Protein 1ZS9 (pdb70)

Solvent-accessible surface area: 12532 Å² total

B-factor: mean 21.45, std 8.48, range [8.78, 55.35]

GO terms:
  GO:0005829 cytosol (C, TAS)
  GO:0005515 protein binding (F, IPI)
  GO:0043874 acireductone synthase activity (F, IDA)
  GO:0033353 L-methionine cycle (P, IDA)

CATH classification: 3.40.50.1000 (+1 more: 1.10.720.60)

Structure (mmCIF, N/CA/C/O backbone):
data_1ZS9
#
_entry.id   1ZS9
#
_cell.length_a   54.017
_cell.length_b   57.546
_cell.length_c   87.318
_cell.angle_alpha   90.00
_cell.angle_beta   90.00
_cell.angle_gamma   90.00
#
_symmetry.space_group_name_H-M   'P 21 21 21'
#
loop_
_entity.id
_entity.type
_entity.pdbx_description
1 polymer 'E-1 ENZYME'
2 non-polymer 'MAGNESIUM ION'
3 water water
#
loop_
_atom_site.group_PDB
_atom_site.id
_atom_site.type_symbol
_atom_site.label_atom_i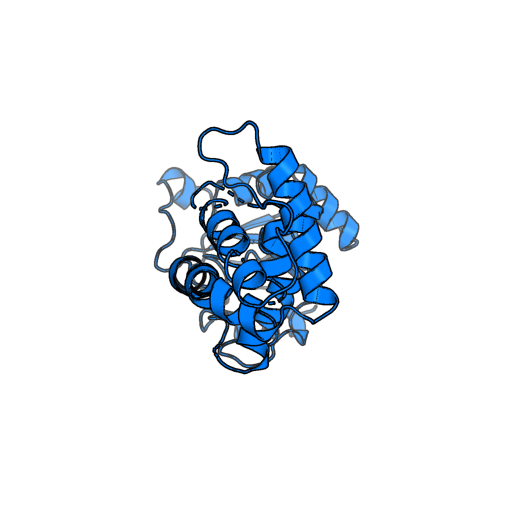d
_atom_site.label_alt_id
_atom_site.label_comp_id
_atom_site.label_asym_id
_atom_site.label_entity_id
_atom_site.label_seq_id
_atom_site.pdbx_PDB_ins_code
_atom_site.Cartn_x
_atom_site.Cartn_y
_atom_site.Car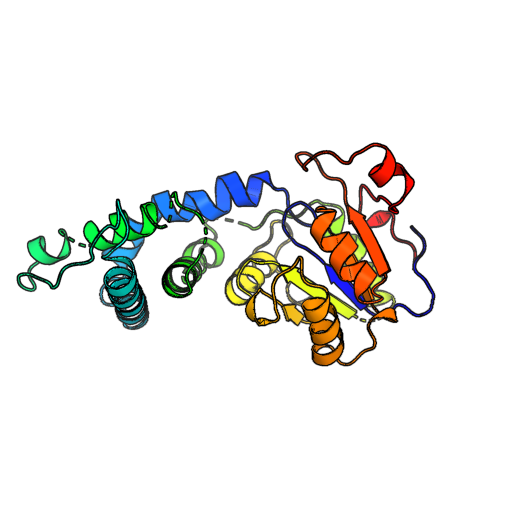tn_z
_atom_site.occupancy
_atom_site.B_iso_or_equiv
_atom_site.auth_seq_id
_atom_site.auth_comp_id
_atom_site.auth_asym_id
_atom_site.auth_atom_id
_atom_site.pdbx_PDB_model_num
ATOM 1 N N . LEU A 1 4 ? 41.315 -13.838 -5.414 1.00 42.02 4 LEU A N 1
ATOM 2 C CA . LEU A 1 4 ? 40.187 -14.776 -5.128 1.00 41.98 4 LEU A CA 1
ATOM 3 C C . LEU A 1 4 ? 40.013 -14.895 -3.597 1.00 41.14 4 LEU A C 1
ATOM 4 O O . LEU A 1 4 ? 39.085 -14.319 -3.047 1.00 41.62 4 LEU A O 1
ATOM 9 N N . SER A 1 5 ? 40.893 -15.609 -2.895 1.00 41.79 5 SER A N 1
ATOM 10 C CA . SER A 1 5 ? 40.760 -15.696 -1.431 1.00 41.03 5 SER A CA 1
ATOM 11 C C . SER A 1 5 ? 41.674 -14.682 -0.725 1.00 41.44 5 SER A C 1
ATOM 12 O O . SER A 1 5 ? 42.892 -14.667 -0.926 1.00 39.85 5 SER A O 1
ATOM 15 N N . VAL A 1 6 ? 41.087 -13.838 0.117 1.00 39.97 6 VAL A N 1
ATOM 16 C CA . VAL A 1 6 ? 41.867 -12.816 0.814 1.00 38.64 6 VAL A CA 1
ATOM 17 C C . VAL A 1 6 ? 42.628 -13.307 2.033 1.00 36.65 6 VAL A C 1
ATOM 18 O O . VAL A 1 6 ? 42.089 -14.036 2.859 1.00 34.66 6 VAL A O 1
ATOM 22 N N . PRO A 1 7 ? 43.901 -12.899 2.166 1.00 34.95 7 PRO A N 1
ATOM 23 C CA . PRO A 1 7 ? 44.659 -13.342 3.339 1.00 32.08 7 PRO A CA 1
ATOM 24 C C . PRO A 1 7 ? 43.945 -12.910 4.622 1.00 30.26 7 PRO A C 1
ATOM 25 O O . PRO A 1 7 ? 43.224 -11.907 4.646 1.00 28.09 7 PRO A O 1
ATOM 29 N N . ALA A 1 8 ? 44.139 -13.679 5.683 1.00 25.95 8 ALA A N 1
ATOM 30 C CA . ALA A 1 8 ? 43.517 -13.396 6.958 1.00 24.70 8 ALA A CA 1
ATOM 31 C C . ALA A 1 8 ? 43.872 -12.017 7.517 1.00 24.16 8 ALA A C 1
ATOM 32 O O . ALA A 1 8 ? 43.066 -11.380 8.219 1.00 22.79 8 ALA A O 1
ATOM 34 N N . GLU A 1 9 ? 45.083 -11.562 7.212 1.00 22.57 9 GLU A N 1
ATOM 35 C CA . GLU A 1 9 ? 45.546 -10.281 7.722 1.00 21.37 9 GLU A CA 1
ATOM 36 C C . GLU A 1 9 ? 44.906 -9.055 7.061 1.00 20.30 9 GLU A C 1
ATOM 37 O O . GLU A 1 9 ? 45.087 -7.935 7.528 1.00 20.17 9 GLU A O 1
ATOM 43 N N . VAL A 1 10 ? 44.142 -9.242 5.993 1.00 21.59 10 VAL A N 1
ATOM 44 C CA . VAL A 1 10 ? 43.539 -8.066 5.357 1.00 21.20 10 VAL A CA 1
ATOM 45 C C . VAL A 1 10 ? 42.301 -7.600 6.110 1.00 21.32 10 VAL A C 1
ATOM 46 O O . VAL A 1 10 ? 41.395 -8.391 6.420 1.00 21.28 10 VAL A O 1
ATOM 50 N N . THR A 1 11 ? 42.264 -6.306 6.406 1.00 18.27 11 THR A N 1
ATOM 51 C CA . THR A 1 11 ? 41.165 -5.710 7.131 1.00 18.17 11 THR A CA 1
ATOM 52 C C . THR A 1 11 ? 40.618 -4.549 6.317 1.00 16.70 11 THR A C 1
ATOM 53 O O . THR A 1 11 ? 39.589 -3.971 6.676 1.00 18.25 11 THR A O 1
ATOM 57 N N . VAL A 1 12 ? 41.301 -4.233 5.213 1.00 15.59 12 VAL A N 1
ATOM 58 C CA . VAL A 1 12 ? 40.917 -3.091 4.380 1.00 15.82 12 VAL A CA 1
ATOM 59 C C . VAL A 1 12 ? 40.973 -3.408 2.904 1.00 14.70 12 VAL A C 1
ATOM 60 O O . VAL A 1 12 ? 41.937 -4.009 2.432 1.00 16.36 12 VAL A O 1
ATOM 64 N N . ILE A 1 13 ? 39.952 -2.979 2.171 1.00 13.86 13 ILE A N 1
ATOM 65 C CA . ILE A 1 13 ? 39.947 -3.143 0.726 1.00 14.56 13 ILE A CA 1
ATOM 66 C C . ILE A 1 13 ? 40.045 -1.720 0.182 1.00 13.13 13 ILE A C 1
ATOM 67 O O . ILE A 1 13 ? 39.226 -0.860 0.526 1.00 16.01 13 ILE A O 1
ATOM 72 N N . LEU A 1 14 ? 41.035 -1.487 -0.662 1.00 12.62 14 LEU A N 1
ATOM 73 C CA . LEU A 1 14 ? 41.272 -0.181 -1.271 1.00 13.39 14 LEU A CA 1
ATOM 74 C C . LEU A 1 14 ? 40.863 -0.344 -2.726 1.00 12.78 14 LEU A C 1
ATOM 75 O O . LEU A 1 14 ? 41.373 -1.239 -3.412 1.00 14.82 14 LEU A O 1
ATOM 80 N N . LEU A 1 15 ? 39.972 0.536 -3.184 1.00 12.50 15 LEU A N 1
ATOM 81 C CA . LEU A 1 15 ? 39.434 0.452 -4.538 1.00 12.40 15 LEU A CA 1
ATOM 82 C C . LEU A 1 15 ? 39.779 1.572 -5.476 1.00 11.91 15 LEU A C 1
ATOM 83 O O . LEU A 1 15 ? 39.597 2.746 -5.121 1.00 13.42 15 LEU A O 1
ATOM 88 N N . ASP A 1 16 ? 40.263 1.207 -6.672 1.00 12.16 16 ASP A N 1
ATOM 89 C CA . ASP A 1 16 ? 40.491 2.164 -7.744 1.00 13.18 16 ASP A CA 1
ATOM 90 C C . ASP A 1 16 ? 39.060 2.360 -8.282 1.00 12.82 16 ASP A C 1
ATOM 91 O O . ASP A 1 16 ? 38.180 1.551 -7.966 1.00 14.43 16 ASP A O 1
ATOM 96 N N . ILE A 1 17 ? 38.826 3.404 -9.077 1.00 11.92 17 ILE A N 1
ATOM 97 C CA . ILE A 1 17 ? 37.501 3.701 -9.641 1.00 11.61 17 ILE A CA 1
ATOM 98 C C . ILE A 1 17 ? 37.452 3.344 -11.137 1.00 13.24 17 ILE A C 1
ATOM 99 O O . ILE A 1 17 ? 36.896 2.308 -11.497 1.00 13.20 17 ILE A O 1
ATOM 104 N N . GLU A 1 18 ? 38.089 4.152 -11.991 1.00 12.51 18 GLU A N 1
ATOM 105 C CA . GLU A 1 18 ? 38.062 3.911 -13.433 1.00 12.89 18 GLU A CA 1
ATOM 106 C C . GLU A 1 18 ? 38.661 2.551 -13.847 1.00 13.52 18 GLU A C 1
ATOM 107 O O . GLU A 1 18 ? 39.799 2.195 -13.477 1.00 12.49 18 GLU A O 1
ATOM 113 N N . GLY A 1 19 ? 37.866 1.796 -14.605 1.00 12.66 19 GLY A N 1
ATOM 114 C CA . GLY A 1 19 ? 38.293 0.481 -15.058 1.00 13.29 19 GLY A CA 1
ATOM 115 C C . GLY A 1 19 ? 38.191 -0.555 -13.962 1.00 14.02 19 GLY A C 1
ATOM 116 O O . GLY A 1 19 ? 38.465 -1.733 -14.194 1.00 14.77 19 GLY A O 1
ATOM 117 N N . THR A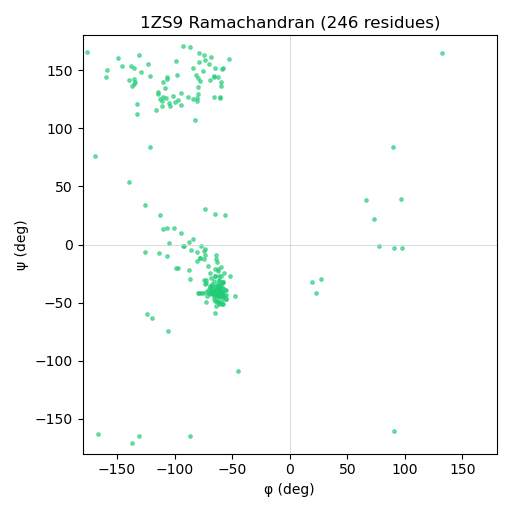 1 20 ? 37.767 -0.147 -12.771 1.00 13.35 20 THR A N 1
ATOM 118 C CA . THR A 1 20 ? 37.674 -1.077 -11.650 1.00 13.91 20 THR A CA 1
ATOM 119 C C . THR A 1 20 ? 36.247 -1.186 -11.127 1.00 14.85 20 THR A C 1
ATOM 120 O O . THR A 1 20 ? 35.648 -2.273 -11.200 1.00 17.14 20 THR A O 1
ATOM 124 N N . THR A 1 21 ? 35.688 -0.093 -10.610 1.00 14.64 21 THR A N 1
ATOM 125 C CA . THR A 1 21 ? 34.294 -0.094 -10.143 1.00 13.44 21 THR A CA 1
ATOM 126 C C . THR A 1 21 ? 33.404 0.505 -11.204 1.00 14.73 21 THR A C 1
ATOM 127 O O . THR A 1 21 ? 32.200 0.273 -11.222 1.00 13.64 21 THR A O 1
ATOM 131 N N . THR A 1 22 ? 34.031 1.266 -12.101 1.00 14.96 22 THR A N 1
ATOM 132 C CA . THR A 1 22 ? 33.314 2.062 -13.073 1.00 13.53 22 THR A CA 1
ATOM 133 C C . THR A 1 22 ? 33.946 1.909 -14.449 1.00 16.38 22 THR A C 1
ATOM 134 O O . THR A 1 22 ? 35.170 1.898 -14.584 1.00 16.68 22 THR A O 1
ATOM 138 N N . PRO A 1 23 ? 33.121 1.790 -15.502 1.00 14.75 23 PRO A N 1
ATOM 139 C CA . PRO A 1 23 ? 33.736 1.637 -16.821 1.00 16.39 23 PRO A CA 1
ATOM 140 C C . PRO A 1 23 ? 34.525 2.846 -17.318 1.00 16.16 23 PRO A C 1
ATOM 141 O O . PRO A 1 23 ? 34.178 4.011 -17.054 1.00 15.86 23 PRO A O 1
ATOM 145 N N . ILE A 1 24 ? 35.603 2.554 -18.028 1.00 16.41 24 ILE A N 1
ATOM 146 C CA . ILE A 1 24 ? 36.425 3.598 -18.604 1.00 18.94 24 ILE A CA 1
ATOM 147 C C . ILE A 1 24 ? 35.557 4.497 -19.467 1.00 19.39 24 ILE A C 1
ATOM 148 O O . ILE A 1 24 ? 35.709 5.731 -19.453 1.00 19.18 24 ILE A O 1
ATOM 153 N N . ALA A 1 25 ? 34.615 3.889 -20.188 1.00 17.50 25 ALA A N 1
ATOM 154 C CA . ALA A 1 25 ? 33.738 4.642 -21.082 1.00 20.04 25 ALA A CA 1
ATOM 155 C C . ALA A 1 25 ? 32.949 5.723 -20.357 1.00 19.70 25 ALA A C 1
ATOM 156 O O . ALA A 1 25 ? 32.751 6.799 -20.913 1.00 20.93 25 ALA A O 1
ATOM 158 N N . PHE A 1 26 ? 32.503 5.459 -19.124 1.00 16.68 26 PHE A N 1
ATOM 159 C CA . PHE A 1 26 ? 31.764 6.488 -18.394 1.00 15.03 26 PHE A CA 1
ATOM 160 C C . PHE A 1 26 ? 32.671 7.704 -18.102 1.00 15.30 26 PHE A C 1
ATOM 161 O O . PHE A 1 26 ? 32.287 8.860 -18.336 1.00 12.24 26 PHE A O 1
ATOM 169 N N . VAL A 1 27 ? 33.867 7.444 -17.585 1.00 14.23 27 VAL A N 1
ATOM 170 C CA . VAL A 1 27 ? 34.811 8.517 -17.264 1.00 15.08 27 VAL A CA 1
ATOM 171 C C . VAL A 1 27 ? 35.273 9.299 -18.495 1.00 16.49 27 VAL A C 1
ATOM 172 O O . VAL A 1 27 ? 35.174 10.530 -18.553 1.00 15.84 27 VAL A O 1
ATOM 176 N N . LYS A 1 28 ? 35.764 8.582 -19.499 1.00 15.36 28 LYS A N 1
ATOM 177 C CA . LYS A 1 28 ? 36.287 9.216 -20.688 1.00 16.67 28 LYS A CA 1
ATOM 178 C C . LYS A 1 28 ? 35.279 9.824 -21.651 1.00 15.65 28 LYS A C 1
ATOM 179 O O . LYS A 1 28 ? 35.550 10.844 -22.266 1.00 16.77 28 LYS A O 1
ATOM 185 N N . ASP A 1 29 ? 34.116 9.198 -21.760 1.00 17.04 29 ASP A N 1
ATOM 186 C CA . ASP A 1 29 ? 33.128 9.643 -22.736 1.00 15.84 29 ASP A CA 1
ATOM 187 C C . ASP A 1 29 ? 31.920 10.374 -22.202 1.00 15.26 29 ASP A C 1
ATOM 188 O O . ASP A 1 29 ? 31.124 10.922 -22.992 1.00 16.52 29 ASP A O 1
ATOM 193 N N . ILE A 1 30 ? 31.759 10.368 -20.885 1.00 15.11 30 ILE A N 1
ATOM 194 C CA . ILE A 1 30 ? 30.642 11.055 -20.285 1.00 13.09 30 ILE A CA 1
ATOM 195 C C . ILE A 1 30 ? 31.053 12.088 -19.243 1.00 12.91 30 ILE A C 1
ATOM 196 O O . ILE A 1 30 ? 30.788 13.271 -19.413 1.00 11.76 30 ILE A O 1
ATOM 201 N N . LEU A 1 31 ? 31.742 11.655 -18.187 1.00 13.37 31 LEU A N 1
ATOM 202 C CA . LEU A 1 31 ? 32.136 12.547 -17.108 1.00 13.19 31 LEU A CA 1
ATOM 203 C C . LEU A 1 31 ? 32.992 13.726 -17.535 1.00 14.18 31 LEU A C 1
ATOM 204 O O . LEU A 1 31 ? 32.665 14.861 -17.198 1.00 13.16 31 LEU A O 1
ATOM 209 N N . PHE A 1 32 ? 34.064 13.474 -18.277 1.00 14.47 32 PHE A N 1
ATOM 210 C CA . PHE A 1 32 ? 34.877 14.589 -18.715 1.00 16.18 32 PHE A CA 1
ATOM 211 C C . PHE A 1 32 ? 34.314 15.398 -19.870 1.00 14.53 32 PHE A C 1
ATOM 212 O O . PHE A 1 32 ? 34.356 16.631 -19.801 1.00 15.48 32 PHE A O 1
ATOM 220 N N . PRO A 1 33 ? 33.726 14.745 -20.911 1.00 14.51 33 PRO A N 1
ATOM 221 C CA . PRO A 1 33 ? 33.173 15.543 -22.014 1.00 14.66 33 PRO A CA 1
ATOM 222 C C . PRO A 1 33 ? 32.079 16.490 -21.518 1.00 14.20 33 PRO A C 1
ATOM 223 O O . PRO A 1 33 ? 31.828 17.539 -22.108 1.00 14.97 33 PRO A O 1
ATOM 227 N N . TYR A 1 34 ? 31.417 16.115 -20.429 1.00 14.73 34 TYR A N 1
ATOM 228 C CA . TYR A 1 34 ? 30.369 16.961 -19.871 1.00 13.26 34 TYR A CA 1
ATOM 229 C C . TYR A 1 34 ? 30.905 18.360 -19.561 1.00 13.78 34 TYR A C 1
ATOM 230 O O . TYR A 1 34 ? 30.222 19.384 -19.756 1.00 12.45 34 TYR A O 1
ATOM 239 N N . ILE A 1 35 ? 32.130 18.408 -19.066 1.00 13.09 35 ILE A N 1
ATOM 240 C CA . ILE A 1 35 ? 32.706 19.704 -18.724 1.00 13.42 35 ILE A CA 1
ATOM 241 C C . ILE A 1 35 ? 32.842 20.589 -19.965 1.00 14.18 35 ILE A C 1
ATOM 242 O O . ILE A 1 35 ? 32.451 21.767 -19.940 1.00 13.21 35 ILE A O 1
ATOM 247 N N . GLU A 1 36 ? 33.401 20.051 -21.041 1.00 15.94 36 GLU A N 1
ATOM 248 C CA . GLU A 1 36 ? 33.555 20.863 -22.237 1.00 19.58 36 GLU A CA 1
ATOM 249 C C . GLU A 1 36 ? 32.205 21.350 -22.774 1.00 17.49 36 GLU A C 1
ATOM 250 O O . GLU A 1 36 ? 32.071 22.503 -23.205 1.00 17.83 36 GLU A O 1
ATOM 256 N N . GLU A 1 37 ? 31.182 20.494 -22.725 1.00 16.00 37 GLU A N 1
ATOM 257 C CA . GLU A 1 37 ? 29.862 20.862 -23.230 1.00 15.56 37 GLU A CA 1
ATOM 258 C C . GLU A 1 37 ? 29.153 21.898 -22.400 1.00 15.11 37 GLU A C 1
ATOM 259 O O . GLU A 1 37 ? 28.297 22.654 -22.900 1.00 15.02 37 GLU A O 1
ATOM 265 N N . ASN A 1 38 ? 29.518 21.964 -21.135 1.00 14.89 38 ASN A N 1
ATOM 266 C CA . ASN A 1 38 ? 28.818 22.847 -20.207 1.00 14.42 38 ASN A CA 1
ATOM 267 C C . ASN A 1 38 ? 29.512 24.023 -19.593 1.00 14.77 38 ASN A C 1
ATOM 268 O O . ASN A 1 38 ? 28.855 24.837 -18.931 1.00 14.85 38 ASN A O 1
ATOM 273 N N . VAL A 1 39 ? 30.815 24.150 -19.807 1.00 12.65 39 VAL A N 1
ATOM 274 C CA . VAL A 1 39 ? 31.495 25.229 -19.142 1.00 12.59 39 VAL A CA 1
ATOM 275 C C . VAL A 1 39 ? 30.989 26.622 -19.516 1.00 13.06 39 VAL A C 1
ATOM 276 O O . VAL A 1 39 ? 30.852 27.475 -18.643 1.00 11.94 39 VAL A O 1
ATOM 280 N N . LYS A 1 40 ? 30.679 26.873 -20.784 1.00 11.48 40 LYS A N 1
ATOM 281 C CA . LYS A 1 40 ? 30.214 28.209 -21.126 1.00 12.79 40 LYS A CA 1
ATOM 282 C C . LYS A 1 40 ? 28.875 28.545 -20.437 1.00 13.18 40 LYS A C 1
ATOM 283 O O . LYS A 1 40 ? 28.757 29.597 -19.810 1.00 14.68 40 LYS A O 1
ATOM 289 N N . GLU A 1 41 ? 27.895 27.649 -20.519 1.00 14.30 41 GLU A N 1
ATOM 290 C CA . GLU A 1 41 ? 26.575 27.874 -19.912 1.00 15.27 41 GLU A CA 1
ATOM 291 C C . GLU A 1 41 ? 26.732 28.046 -18.394 1.00 14.43 41 GLU A C 1
ATOM 292 O O . GLU A 1 41 ? 26.148 28.950 -17.807 1.00 13.28 41 GLU A O 1
ATOM 298 N N . TYR A 1 42 ? 27.557 27.198 -17.785 1.00 14.27 42 TYR A N 1
ATOM 299 C CA . TYR A 1 42 ? 27.788 27.231 -16.356 1.00 13.05 42 TYR A CA 1
ATOM 300 C C . TYR A 1 42 ? 28.340 28.596 -15.949 1.00 14.43 42 TYR A C 1
ATOM 301 O O . TYR A 1 42 ? 27.846 29.218 -15.022 1.00 14.05 42 TYR A O 1
ATOM 310 N N . LEU A 1 43 ? 29.385 29.049 -16.632 1.00 13.54 43 LEU A N 1
ATOM 311 C CA . LEU A 1 43 ? 29.966 30.344 -16.300 1.00 13.34 43 LEU A CA 1
ATOM 312 C C . LEU A 1 43 ? 28.984 31.487 -16.550 1.00 14.28 43 LEU A C 1
ATOM 313 O O . LEU A 1 43 ? 28.923 32.435 -15.763 1.00 14.89 43 LEU A O 1
ATOM 318 N N . GLN A 1 44 ? 28.213 31.401 -17.635 1.00 13.40 44 GLN A N 1
ATOM 319 C CA . GLN A 1 44 ? 27.247 32.480 -17.919 1.00 16.30 44 GLN A CA 1
ATOM 320 C C . GLN A 1 44 ? 26.184 32.534 -16.820 1.00 15.87 44 GLN A C 1
ATOM 321 O O . GLN A 1 44 ? 25.790 33.604 -16.383 1.00 18.07 44 GLN A O 1
ATOM 327 N N . THR A 1 45 ? 25.738 31.365 -16.378 1.00 17.20 45 THR A N 1
ATOM 328 C CA . THR A 1 45 ? 24.679 31.268 -15.362 1.00 17.05 45 THR A CA 1
ATOM 329 C C . THR A 1 45 ? 25.108 31.648 -13.949 1.00 17.03 45 THR A C 1
ATOM 330 O O . THR A 1 45 ? 24.401 32.378 -13.240 1.00 18.03 45 THR A O 1
ATOM 334 N N . HIS A 1 46 ? 26.308 31.227 -13.575 1.00 15.73 46 HIS A N 1
ATOM 335 C CA . HIS A 1 46 ? 26.812 31.429 -12.220 1.00 16.79 46 HIS A CA 1
ATOM 336 C C . HIS A 1 46 ? 27.934 32.398 -11.980 1.00 17.31 46 HIS A C 1
ATOM 337 O O . HIS A 1 46 ? 28.515 32.405 -10.889 1.00 16.44 46 HIS A O 1
ATOM 344 N N . TRP A 1 47 ? 28.230 33.218 -12.978 1.00 16.87 47 TRP A N 1
ATOM 345 C CA . TRP A 1 47 ? 29.311 34.187 -12.886 1.00 15.96 47 TRP A CA 1
ATOM 346 C C . TRP A 1 47 ? 29.342 35.013 -11.610 1.00 17.68 47 TRP A C 1
ATOM 347 O O . TRP A 1 47 ? 30.418 35.221 -11.034 1.00 16.82 47 TRP A O 1
ATOM 358 N N . GLU A 1 48 ? 28.174 35.507 -11.186 1.00 17.69 48 GLU A N 1
ATOM 359 C CA . GLU A 1 48 ? 28.059 36.329 -9.978 1.00 19.85 48 GLU A CA 1
ATOM 360 C C . GLU A 1 48 ? 28.250 35.569 -8.654 1.00 18.38 48 GLU A C 1
ATOM 361 O O . GLU A 1 48 ? 28.484 36.199 -7.636 1.00 19.13 48 GLU A O 1
ATOM 367 N N . GLU A 1 49 ? 28.133 34.238 -8.655 1.00 15.99 49 GLU A N 1
ATOM 368 C CA . GLU A 1 49 ? 28.352 33.477 -7.423 1.00 13.68 49 GLU A CA 1
ATOM 369 C C . GLU A 1 49 ? 29.772 33.688 -6.882 1.00 15.62 49 GLU A C 1
ATOM 370 O O . GLU A 1 49 ? 30.758 33.691 -7.648 1.00 16.20 49 GLU A O 1
ATOM 376 N N . GLU A 1 50 ? 29.900 33.889 -5.571 1.00 15.79 50 GLU A N 1
ATOM 377 C CA . GLU A 1 50 ? 31.216 34.058 -4.982 1.00 16.99 50 GLU A CA 1
ATOM 378 C C . GLU A 1 50 ? 32.140 32.882 -5.313 1.00 17.22 50 GLU A C 1
ATOM 379 O O . GLU A 1 50 ? 33.315 33.077 -5.633 1.00 15.31 50 GLU A O 1
ATOM 385 N N . GLU A 1 51 ? 31.611 31.665 -5.224 1.00 15.34 51 GLU A N 1
ATOM 386 C CA . GLU A 1 51 ? 32.429 30.491 -5.511 1.00 13.95 51 GLU A CA 1
ATOM 387 C C . GLU A 1 51 ? 32.937 30.524 -6.959 1.00 12.68 51 GLU A C 1
ATOM 388 O O . GLU A 1 51 ? 34.095 30.148 -7.231 1.00 13.50 51 GLU A O 1
ATOM 394 N N . CYS A 1 52 ? 32.083 30.951 -7.892 1.00 12.91 52 CYS A N 1
ATOM 395 C CA . CYS A 1 52 ? 32.497 31.008 -9.297 1.00 14.00 52 CYS A CA 1
ATOM 396 C C . CYS A 1 52 ? 33.595 32.064 -9.490 1.00 14.21 52 CYS A C 1
ATOM 397 O O . CYS A 1 52 ? 34.579 31.796 -10.183 1.00 13.72 52 CYS A O 1
ATOM 400 N N . GLN A 1 53 ? 33.432 33.237 -8.853 1.00 15.15 53 GLN A N 1
ATOM 401 C CA . GLN A 1 53 ? 34.434 34.311 -8.944 1.00 17.22 53 GLN A CA 1
ATOM 402 C C . GLN A 1 53 ? 35.760 33.751 -8.407 1.00 16.73 53 GLN A C 1
ATOM 403 O O . GLN A 1 53 ? 36.809 33.980 -8.999 1.00 14.80 53 GLN A O 1
ATOM 409 N N . GLN A 1 54 ? 35.714 32.989 -7.305 1.00 16.21 54 GLN A N 1
ATOM 410 C CA . GLN A 1 54 ? 36.948 32.391 -6.753 1.00 15.80 54 GLN A CA 1
ATOM 411 C C . GLN A 1 54 ? 37.569 31.374 -7.718 1.00 15.80 54 GLN A C 1
ATOM 412 O O . GLN A 1 54 ? 38.792 31.355 -7.912 1.00 16.28 54 GLN A O 1
ATOM 418 N N . ASP A 1 55 ? 36.740 30.526 -8.320 1.00 14.15 55 ASP A N 1
ATOM 419 C CA . ASP A 1 55 ? 37.229 29.537 -9.285 1.00 14.98 55 ASP A CA 1
ATOM 420 C C . ASP A 1 55 ? 37.918 30.243 -10.473 1.00 16.12 55 ASP A C 1
ATOM 421 O O . ASP A 1 55 ? 38.982 29.819 -10.936 1.00 14.75 55 ASP A O 1
ATOM 426 N N . VAL A 1 56 ? 37.287 31.303 -10.979 1.00 15.37 56 VAL A N 1
ATOM 427 C CA . VAL A 1 56 ? 37.815 32.040 -12.125 1.00 15.99 56 VAL A CA 1
ATOM 428 C C . VAL A 1 56 ? 39.149 32.727 -11.758 1.00 17.24 56 VAL A C 1
ATOM 429 O O . VAL A 1 56 ? 40.078 32.788 -12.568 1.00 17.63 56 VAL A O 1
ATOM 433 N N . SER A 1 57 ? 39.222 33.261 -10.547 1.00 15.21 57 SER A N 1
ATOM 434 C CA . SER A 1 57 ? 40.452 33.892 -10.076 1.00 17.51 57 SER A CA 1
ATOM 435 C C . SER A 1 57 ? 41.557 32.844 -10.061 1.00 17.18 57 SER A C 1
ATOM 436 O O . SER A 1 57 ? 42.696 33.123 -10.445 1.00 20.54 57 SER A O 1
ATOM 439 N N . LEU A 1 58 ? 41.236 31.625 -9.641 1.00 16.62 58 LEU A N 1
ATOM 440 C CA . LEU A 1 58 ? 42.267 30.590 -9.623 1.00 16.99 58 LEU A CA 1
ATOM 441 C C . LEU A 1 58 ? 42.741 30.252 -11.039 1.00 14.83 58 LEU A C 1
ATOM 442 O O . LEU A 1 58 ? 43.929 30.086 -11.272 1.00 15.86 58 LEU A O 1
ATOM 447 N N . LEU A 1 59 ? 41.804 30.166 -11.977 1.00 15.31 59 LEU A N 1
ATOM 448 C CA . LEU A 1 59 ? 42.142 29.879 -13.361 1.00 14.92 59 LEU A CA 1
ATOM 449 C C . LEU A 1 59 ? 42.910 31.070 -13.947 1.00 17.45 59 LEU A C 1
ATOM 450 O O . LEU A 1 59 ? 43.804 30.882 -14.775 1.00 15.56 59 LEU A O 1
ATOM 455 N N . ARG A 1 60 ? 42.557 32.292 -13.550 1.00 16.83 60 ARG A N 1
ATOM 456 C CA . ARG A 1 60 ? 43.290 33.458 -14.059 1.00 20.30 60 ARG A CA 1
ATOM 457 C C . ARG A 1 60 ? 44.748 33.402 -13.610 1.00 21.17 60 ARG A C 1
ATOM 458 O O . ARG A 1 60 ? 45.662 33.684 -14.401 1.00 21.43 60 ARG A O 1
ATOM 466 N N . LYS A 1 61 ? 44.970 33.051 -12.346 1.00 21.98 61 LYS A N 1
ATOM 467 C CA . LYS A 1 61 ? 46.333 32.938 -11.810 1.00 23.95 61 LYS A CA 1
ATOM 468 C C . LYS A 1 61 ? 47.092 31.838 -12.538 1.00 23.38 61 LYS A C 1
ATOM 469 O O . LYS A 1 61 ? 48.264 32.015 -12.888 1.00 20.78 61 LYS A O 1
ATOM 475 N N . GLN A 1 62 ? 46.426 30.707 -12.768 1.00 21.59 62 GLN A N 1
ATOM 476 C CA . GLN A 1 62 ? 47.041 29.591 -13.468 1.00 20.67 62 GLN A CA 1
ATOM 477 C C . GLN A 1 62 ? 47.386 29.996 -14.902 1.00 19.91 62 GLN A C 1
ATOM 478 O O . GLN A 1 62 ? 48.470 29.636 -15.413 1.00 19.01 62 GLN A O 1
ATOM 484 N N . ALA A 1 63 ? 46.492 30.746 -15.551 1.00 17.59 63 ALA A N 1
ATOM 485 C CA . ALA A 1 63 ? 46.721 31.208 -16.928 1.00 18.54 63 ALA A CA 1
ATOM 486 C C . ALA A 1 63 ? 47.963 32.110 -16.988 1.00 20.64 63 ALA A C 1
ATOM 487 O O . ALA A 1 63 ? 48.693 32.083 -17.978 1.00 18.08 63 ALA A O 1
ATOM 489 N N . GLU A 1 64 ? 48.209 32.893 -15.939 1.00 20.95 64 GLU A N 1
ATOM 490 C CA . GLU A 1 64 ? 49.402 33.752 -15.924 1.00 25.65 64 GLU A CA 1
ATOM 491 C C . GLU A 1 64 ? 50.662 32.912 -15.797 1.00 24.51 64 GLU A C 1
ATOM 492 O O . GLU A 1 64 ? 51.679 33.191 -16.430 1.00 25.27 64 GLU A O 1
ATOM 498 N N . GLU A 1 65 ? 50.593 31.870 -14.988 1.00 24.84 65 GLU A N 1
ATOM 499 C CA . GLU A 1 65 ? 51.730 30.980 -14.804 1.00 25.87 65 GLU A CA 1
ATOM 500 C C . GLU A 1 65 ? 52.054 30.169 -16.057 1.00 24.70 65 GLU A C 1
ATOM 501 O O . GLU A 1 65 ? 53.210 29.807 -16.285 1.00 24.73 65 GLU A O 1
ATOM 507 N N . ASP A 1 66 ? 51.033 29.900 -16.867 1.00 20.80 66 ASP A N 1
ATOM 508 C CA . ASP A 1 66 ? 51.178 29.120 -18.099 1.00 20.98 66 ASP A CA 1
ATOM 509 C C . ASP A 1 66 ? 51.429 29.997 -19.328 1.00 20.41 66 ASP A C 1
ATOM 510 O O . ASP A 1 66 ? 51.564 29.479 -20.429 1.00 21.50 66 ASP A O 1
ATOM 515 N N . ALA A 1 67 ? 51.462 31.311 -19.155 1.00 20.79 67 ALA A N 1
ATOM 516 C CA . ALA A 1 67 ? 51.630 32.209 -20.297 1.00 21.69 67 ALA A CA 1
ATOM 517 C C . ALA A 1 67 ? 52.801 31.930 -21.231 1.00 22.42 67 ALA A C 1
ATOM 518 O O . ALA A 1 67 ? 52.737 32.286 -22.400 1.00 23.04 67 ALA A O 1
ATOM 520 N N . HIS A 1 68 ? 53.856 31.319 -20.717 1.00 22.25 68 HIS A N 1
ATOM 521 C CA . HIS A 1 68 ? 55.047 31.014 -21.520 1.00 24.00 68 HIS A CA 1
ATOM 522 C C . HIS A 1 68 ? 54.907 29.802 -22.419 1.00 23.84 68 HIS A C 1
ATOM 523 O O . HIS A 1 68 ? 55.765 29.552 -23.279 1.00 26.58 68 HIS A O 1
ATOM 530 N N . LEU A 1 69 ? 53.849 29.029 -22.223 1.00 22.73 69 LEU A N 1
ATOM 531 C CA . LEU A 1 69 ? 53.663 27.818 -22.999 1.00 22.54 69 LEU A CA 1
ATOM 532 C C . LEU A 1 69 ? 53.147 28.081 -24.414 1.00 22.36 69 LEU A C 1
ATOM 533 O O . LEU A 1 69 ? 52.322 28.953 -24.620 1.00 22.80 69 LEU A O 1
ATOM 538 N N . ASP A 1 70 ? 53.657 27.343 -25.39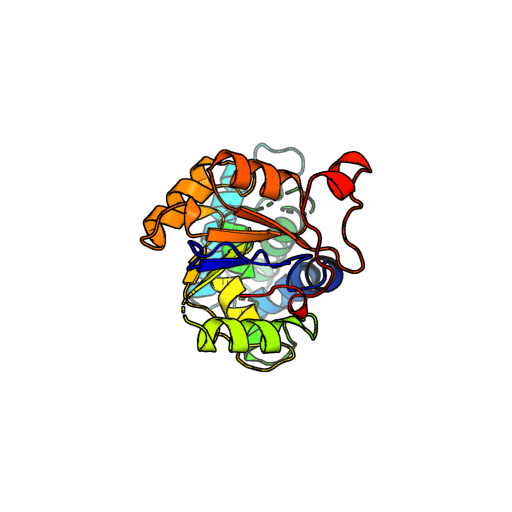5 1.00 22.94 70 ASP A N 1
ATOM 539 C CA . ASP A 1 70 ? 53.197 27.498 -26.768 1.00 24.33 70 ASP A CA 1
ATOM 540 C C . ASP A 1 70 ? 51.741 27.045 -26.772 1.00 25.00 70 ASP A C 1
ATOM 541 O O . ASP A 1 70 ? 51.450 25.948 -26.325 1.00 24.55 70 ASP A O 1
ATOM 546 N N . GLY A 1 71 ? 50.837 27.877 -27.271 1.00 23.31 71 GLY A N 1
ATOM 547 C CA . GLY A 1 71 ? 49.435 27.489 -27.311 1.00 24.46 71 GLY A CA 1
ATOM 548 C C . GLY A 1 71 ? 48.638 27.883 -26.080 1.00 25.11 71 GLY A C 1
ATOM 549 O O . GLY A 1 71 ? 47.426 27.649 -26.014 1.00 25.60 71 GLY A O 1
ATOM 550 N N . ALA A 1 72 ? 49.312 28.469 -25.097 1.00 24.17 72 ALA A N 1
ATOM 551 C CA . ALA A 1 72 ? 48.636 28.888 -23.874 1.00 24.23 72 ALA A CA 1
ATOM 552 C C . ALA A 1 72 ? 47.544 29.899 -24.206 1.00 22.69 72 ALA A C 1
ATOM 553 O O . ALA A 1 72 ? 47.707 30.772 -25.058 1.00 20.85 72 ALA A O 1
ATOM 555 N N . VAL A 1 73 ? 46.416 29.763 -23.524 1.00 21.87 73 VAL A N 1
ATOM 556 C CA . VAL A 1 73 ? 45.279 30.658 -23.724 1.00 18.58 73 VAL A CA 1
ATOM 557 C C . VAL A 1 73 ? 45.251 31.614 -22.540 1.00 17.99 73 VAL A C 1
ATOM 558 O O . VAL A 1 73 ? 45.126 31.175 -21.407 1.00 17.41 73 VAL A O 1
ATOM 562 N N . PRO A 1 74 ? 45.375 32.935 -22.779 1.00 15.96 74 PRO A N 1
ATOM 563 C CA . PRO A 1 74 ? 45.354 33.879 -21.662 1.00 19.28 74 PRO A CA 1
ATOM 564 C C . PRO A 1 74 ? 43.945 34.163 -21.156 1.00 19.76 74 PRO A C 1
ATOM 565 O O . PRO A 1 74 ? 42.957 33.973 -21.882 1.00 19.64 74 PRO A O 1
ATOM 569 N N . ILE A 1 75 ? 43.862 34.600 -19.913 1.00 20.51 75 ILE A N 1
ATOM 570 C CA . ILE A 1 75 ? 42.585 35.015 -19.379 1.00 23.08 75 ILE A CA 1
ATOM 571 C C . ILE A 1 75 ? 42.851 36.469 -18.992 1.00 26.56 75 ILE A C 1
ATOM 572 O O . ILE A 1 75 ? 43.174 36.777 -17.849 1.00 26.24 75 ILE A O 1
ATOM 577 N N . PRO A 1 76 ? 42.739 37.374 -19.976 1.00 31.54 76 PRO A N 1
ATOM 578 C CA . PRO A 1 76 ? 42.944 38.825 -19.906 1.00 34.63 76 PRO A CA 1
ATOM 579 C C . PRO A 1 76 ? 42.152 39.521 -18.825 1.00 37.39 76 PRO A C 1
ATOM 580 O O . PRO A 1 76 ? 41.149 38.993 -18.318 1.00 38.31 76 PRO A O 1
ATOM 584 N N . ALA A 1 77 ? 42.614 40.717 -18.470 1.00 38.51 77 ALA A N 1
ATOM 585 C CA . ALA A 1 77 ? 41.934 41.531 -17.480 1.00 39.32 77 ALA A CA 1
ATOM 586 C C . ALA A 1 77 ? 40.738 42.073 -18.242 1.00 39.62 77 ALA A C 1
ATOM 587 O O . ALA A 1 77 ? 40.830 42.271 -19.458 1.00 39.51 77 ALA A O 1
ATOM 589 N N . ALA A 1 78 ? 39.626 42.317 -17.556 1.00 39.13 78 ALA A N 1
ATOM 590 C CA . ALA A 1 78 ? 38.455 42.841 -18.246 1.00 39.98 78 ALA A CA 1
ATOM 591 C C . ALA A 1 78 ? 38.704 44.246 -18.803 1.00 40.36 78 ALA A C 1
ATOM 592 O O . ALA A 1 78 ? 39.518 45.019 -18.286 1.00 40.33 78 ALA A O 1
ATOM 594 N N . SER A 1 79 ? 37.986 44.550 -19.875 1.00 39.05 79 SER A N 1
ATOM 595 C CA . SER A 1 79 ? 38.060 45.821 -20.573 1.00 38.07 79 SER A CA 1
ATOM 596 C C . SER A 1 79 ? 37.111 46.847 -19.937 1.00 36.24 79 SER A C 1
ATOM 597 O O . SER A 1 79 ? 37.347 48.058 -19.980 1.00 34.87 79 SER A O 1
ATOM 600 N N . GLY A 1 80 ? 36.027 46.332 -19.364 1.00 34.28 80 GLY A N 1
ATOM 601 C CA . GLY A 1 80 ? 35.019 47.144 -18.698 1.00 30.17 80 GLY A CA 1
ATOM 602 C C . GLY A 1 80 ? 34.178 46.145 -17.929 1.00 27.65 80 GLY A C 1
ATOM 603 O O . GLY A 1 80 ? 34.616 45.011 -17.709 1.00 27.43 80 GLY A O 1
ATOM 604 N N . ASN A 1 81 ? 32.984 46.530 -17.498 1.00 26.42 81 ASN A N 1
ATOM 605 C CA . ASN A 1 81 ? 32.153 45.566 -16.797 1.00 25.88 81 ASN A CA 1
ATOM 606 C C . ASN A 1 81 ? 30.761 45.438 -17.432 1.00 24.28 81 ASN A C 1
ATOM 607 O O . ASN A 1 81 ? 29.772 45.198 -16.736 1.00 24.98 81 ASN A O 1
ATOM 612 N N . GLY A 1 82 ? 30.692 45.582 -18.755 1.00 21.11 82 GLY A N 1
ATOM 613 C CA . GLY A 1 82 ? 29.412 45.463 -19.446 1.00 19.28 82 GLY A CA 1
ATOM 614 C C . GLY A 1 82 ? 29.215 44.027 -19.908 1.00 17.65 82 GLY A C 1
ATOM 615 O O . GLY A 1 82 ? 30.154 43.229 -19.813 1.00 17.10 82 GLY A O 1
ATOM 616 N N . VAL A 1 83 ? 28.021 43.690 -20.392 1.00 15.95 83 VAL A N 1
ATOM 617 C CA . VAL A 1 83 ? 27.743 42.319 -20.837 1.00 16.24 83 VAL A CA 1
ATOM 618 C C . VAL A 1 83 ? 28.638 41.863 -21.992 1.00 15.63 83 VAL A C 1
ATOM 619 O O . VAL A 1 83 ? 28.898 40.649 -22.169 1.00 13.72 83 VAL A O 1
ATOM 623 N N . ASP A 1 84 ? 29.102 42.837 -22.782 1.00 15.46 84 ASP A N 1
ATOM 624 C CA . ASP A 1 84 ? 29.992 42.567 -23.888 1.00 15.32 84 ASP A CA 1
ATOM 625 C C . ASP A 1 84 ? 31.365 42.187 -23.344 1.00 14.74 84 ASP A C 1
ATOM 626 O O . ASP A 1 84 ? 31.945 41.225 -23.796 1.00 13.80 84 ASP A O 1
ATOM 631 N N . ASP A 1 85 ? 31.852 42.920 -22.345 1.00 13.97 85 ASP A N 1
ATOM 632 C CA . ASP A 1 85 ? 33.138 42.581 -21.724 1.00 13.28 85 ASP A CA 1
ATOM 633 C C . ASP A 1 85 ? 33.000 41.209 -21.084 1.00 13.04 85 ASP A C 1
ATOM 634 O O . ASP A 1 85 ? 33.916 40.371 -21.193 1.00 12.71 85 ASP A O 1
ATOM 639 N N . LEU A 1 86 ? 31.839 40.941 -20.465 1.00 11.96 86 LEU A N 1
ATOM 640 C CA . LEU A 1 86 ? 31.664 39.631 -19.817 1.00 13.94 86 LEU A CA 1
ATOM 641 C C . LEU A 1 86 ? 31.685 38.495 -20.827 1.00 12.45 86 LEU A C 1
ATOM 642 O O . LEU A 1 86 ? 32.295 37.453 -20.584 1.00 12.35 86 LEU A O 1
ATOM 647 N N . GLN A 1 87 ? 31.030 38.701 -21.954 1.00 12.07 87 GLN A N 1
ATOM 648 C CA . GLN A 1 87 ? 31.024 37.697 -22.998 1.00 12.88 87 GLN A CA 1
ATOM 649 C C . GLN A 1 87 ? 32.443 37.309 -23.402 1.00 12.84 87 GLN A C 1
ATOM 650 O O . GLN A 1 87 ? 32.768 36.136 -23.486 1.00 12.58 87 GLN A O 1
ATOM 656 N N . GLN A 1 88 ? 33.303 38.300 -23.624 1.00 12.05 88 GLN A N 1
ATOM 657 C CA . GLN A 1 88 ? 34.668 38.040 -24.001 1.00 15.06 88 GLN A CA 1
ATOM 658 C C . GLN A 1 88 ? 35.433 37.341 -22.888 1.00 13.63 88 GLN A C 1
ATOM 659 O O . GLN A 1 88 ? 36.224 36.447 -23.164 1.00 14.17 88 GLN A O 1
ATOM 673 N N . ILE A 1 90 ? 34.190 35.397 -20.464 1.00 13.32 90 ILE A N 1
ATOM 674 C CA . ILE A 1 90 ? 33.734 34.022 -20.397 1.00 12.22 90 ILE A CA 1
ATOM 675 C C . ILE A 1 90 ? 34.350 33.181 -21.512 1.00 14.05 90 ILE A C 1
ATOM 676 O O . ILE A 1 90 ? 34.787 32.053 -21.271 1.00 12.67 90 ILE A O 1
ATOM 681 N N . GLN A 1 91 ? 34.425 33.722 -22.722 1.00 11.50 91 GLN A N 1
ATOM 682 C CA . GLN A 1 91 ? 34.982 32.950 -23.823 1.00 11.72 91 GLN A CA 1
ATOM 683 C C . GLN A 1 91 ? 36.455 32.620 -23.533 1.00 11.78 91 GLN A C 1
ATOM 684 O O . GLN A 1 91 ? 36.937 31.536 -23.842 1.00 12.16 91 GLN A O 1
ATOM 690 N N . ALA A 1 92 ? 37.157 33.544 -22.907 1.00 12.03 92 ALA A N 1
ATOM 691 C CA . ALA A 1 92 ? 38.569 33.297 -22.595 1.00 12.92 92 ALA A CA 1
ATOM 692 C C . ALA A 1 92 ? 38.699 32.181 -21.554 1.00 12.65 92 ALA A C 1
ATOM 693 O O . ALA A 1 92 ? 39.557 31.305 -21.664 1.00 12.08 92 ALA A O 1
ATOM 695 N N . VAL A 1 93 ? 37.833 32.200 -20.548 1.00 11.06 93 VAL A N 1
ATOM 696 C CA . VAL A 1 93 ? 37.897 31.155 -19.504 1.00 12.93 93 VAL A CA 1
ATOM 697 C C . VAL A 1 93 ? 37.550 29.818 -20.148 1.00 12.75 93 VAL A C 1
ATOM 698 O O . VAL A 1 93 ? 38.220 28.801 -19.910 1.00 12.42 93 VAL A O 1
ATOM 702 N N . VAL A 1 94 ? 36.531 29.839 -21.008 1.00 12.83 94 VAL A N 1
ATOM 703 C CA . VAL A 1 94 ? 36.103 28.615 -21.688 1.00 12.48 94 VAL A CA 1
ATOM 704 C C . VAL A 1 94 ? 37.267 28.076 -22.533 1.00 13.48 94 VAL A C 1
ATOM 705 O O . VAL A 1 94 ? 37.634 26.893 -22.444 1.00 13.33 94 VAL A O 1
ATOM 709 N N . ASP A 1 95 ? 37.866 28.948 -23.337 1.00 13.40 95 ASP A N 1
ATOM 710 C CA . ASP A 1 95 ? 38.976 28.525 -24.210 1.00 14.09 95 ASP A CA 1
ATOM 711 C C . ASP A 1 95 ? 40.146 27.991 -23.408 1.00 15.14 95 ASP A C 1
ATOM 712 O O . ASP A 1 95 ? 40.831 27.039 -23.821 1.00 15.37 95 ASP A O 1
ATOM 717 N N . ASN A 1 96 ? 40.382 28.602 -22.255 1.00 13.33 96 ASN A N 1
ATOM 718 C CA . ASN A 1 96 ? 41.489 28.183 -21.431 1.00 14.89 96 ASN A CA 1
ATOM 719 C C . ASN A 1 96 ? 41.227 26.824 -20.815 1.00 13.08 96 ASN A C 1
ATOM 720 O O . ASN A 1 96 ? 42.120 25.969 -20.748 1.00 14.53 96 ASN A O 1
ATOM 725 N N . VAL A 1 97 ? 39.997 26.622 -20.358 1.00 13.44 97 VAL A N 1
ATOM 726 C CA . VAL A 1 97 ? 39.624 25.333 -19.774 1.00 12.79 97 VAL A CA 1
ATOM 727 C C . VAL A 1 97 ? 39.746 24.236 -20.838 1.00 15.43 97 VAL A C 1
ATOM 728 O O . VAL A 1 97 ? 40.264 23.145 -20.571 1.00 15.44 97 VAL A O 1
ATOM 732 N N . CYS A 1 98 ? 39.257 24.508 -22.044 1.00 17.23 98 CYS A N 1
ATOM 733 C CA . CYS A 1 98 ? 39.315 23.509 -23.106 1.00 19.89 98 CYS A CA 1
ATOM 734 C C . CYS A 1 98 ? 40.770 23.210 -23.479 1.00 19.03 98 CYS A C 1
ATOM 735 O O . CYS A 1 98 ? 41.141 22.051 -23.684 1.00 19.69 98 CYS A O 1
ATOM 738 N N . TRP A 1 99 ? 41.600 24.248 -23.528 1.00 19.92 99 TRP A N 1
ATOM 739 C CA . TRP A 1 99 ? 43.016 24.062 -23.839 1.00 19.60 99 TRP A CA 1
ATOM 740 C C . TRP A 1 99 ? 43.673 23.200 -22.765 1.00 19.46 99 TRP A C 1
ATOM 741 O O . TRP A 1 99 ? 44.365 22.228 -23.110 1.00 20.50 99 TRP A O 1
ATOM 752 N N . GLN A 1 100 ? 43.473 23.525 -21.476 1.00 19.09 100 GLN A N 1
ATOM 753 C CA . GLN A 1 100 ? 44.062 22.703 -20.418 1.00 19.47 100 GLN A CA 1
ATOM 754 C C . GLN A 1 100 ? 43.620 21.253 -20.543 1.00 22.56 100 GLN A C 1
ATOM 755 O O . GLN A 1 100 ? 44.438 20.318 -20.427 1.00 23.44 100 GLN A O 1
ATOM 769 N N . SER A 1 102 ? 42.661 19.720 -23.238 1.00 28.84 102 SER A N 1
ATOM 770 C CA . SER A 1 102 ? 43.204 19.132 -24.478 1.00 31.30 102 SER A CA 1
ATOM 771 C C . SER A 1 102 ? 44.641 18.681 -24.281 1.00 34.14 102 SER A C 1
ATOM 772 O O . SER A 1 102 ? 45.109 17.759 -24.957 1.00 32.67 102 SER A O 1
ATOM 775 N N . LEU A 1 103 ? 45.355 19.359 -23.387 1.00 37.38 103 LEU A N 1
ATOM 776 C CA . LEU A 1 103 ? 46.721 18.973 -23.065 1.00 40.32 103 LEU A CA 1
ATOM 777 C C . LEU A 1 103 ? 46.489 17.945 -21.978 1.00 42.60 103 LEU A C 1
ATOM 778 O O . LEU A 1 103 ? 45.365 17.481 -21.808 1.00 42.61 103 LEU A O 1
ATOM 783 N N . ASP A 1 104 ? 47.524 17.593 -21.229 1.00 44.82 104 ASP A N 1
ATOM 784 C CA . ASP A 1 104 ? 47.334 16.621 -20.158 1.00 46.99 104 ASP A CA 1
ATOM 785 C C . ASP A 1 104 ? 46.074 16.979 -19.388 1.00 46.48 104 ASP A C 1
ATOM 786 O O . ASP A 1 104 ? 45.924 18.123 -18.960 1.00 48.29 104 ASP A O 1
ATOM 791 N N . LYS A 1 106 ? 46.422 18.564 -15.395 1.00 35.89 106 LYS A N 1
ATOM 792 C CA . LYS A 1 106 ? 45.269 18.634 -14.494 1.00 34.99 106 LYS A CA 1
ATOM 793 C C . LYS A 1 106 ? 45.561 19.468 -13.244 1.00 32.94 106 LYS A C 1
ATOM 794 O O . LYS A 1 106 ? 45.765 18.943 -12.132 1.00 32.87 106 LYS A O 1
ATOM 800 N N . THR A 1 107 ? 45.561 20.782 -13.445 1.00 26.88 107 THR A N 1
ATOM 801 C CA . THR A 1 107 ? 45.835 21.748 -12.389 1.00 25.52 107 THR A CA 1
ATOM 802 C C . THR A 1 107 ? 44.745 21.827 -11.320 1.00 24.65 107 THR A C 1
ATOM 803 O O . THR A 1 107 ? 43.618 21.383 -11.524 1.00 21.80 107 THR A O 1
ATOM 807 N N . THR A 1 108 ? 45.094 22.385 -10.168 1.00 22.83 108 THR A N 1
ATOM 808 C CA . THR A 1 108 ? 44.126 22.533 -9.108 1.00 23.31 108 THR A CA 1
ATOM 809 C C . THR A 1 108 ? 43.033 23.490 -9.570 1.00 21.15 108 THR A C 1
ATOM 810 O O . THR A 1 108 ? 41.848 23.299 -9.230 1.00 19.58 108 THR A O 1
ATOM 814 N N . ALA A 1 109 ? 43.415 24.504 -10.352 1.00 17.37 109 ALA A N 1
ATOM 815 C CA . ALA A 1 109 ? 42.415 25.459 -10.821 1.00 16.35 109 ALA A CA 1
ATOM 816 C C . ALA A 1 109 ? 41.404 24.753 -11.711 1.00 14.94 109 ALA A C 1
ATOM 817 O O . ALA A 1 109 ? 40.200 24.978 -11.570 1.00 14.65 109 ALA A O 1
ATOM 819 N N . LEU A 1 110 ? 41.868 23.897 -12.612 1.00 16.04 110 LEU A N 1
ATOM 820 C CA . LEU A 1 110 ? 40.913 23.205 -13.479 1.00 16.82 110 LEU A CA 1
ATOM 821 C C . LEU A 1 110 ? 40.009 22.248 -12.680 1.00 16.25 110 LEU A C 1
ATOM 822 O O . LEU A 1 110 ? 38.779 22.229 -12.839 1.00 16.73 110 LEU A O 1
ATOM 827 N N . LYS A 1 111 ? 40.628 21.455 -11.816 1.00 16.48 111 LYS A N 1
ATOM 828 C CA . LYS A 1 111 ? 39.864 20.460 -11.049 1.00 16.24 111 LYS A CA 1
ATOM 829 C C . LYS A 1 111 ? 38.839 21.111 -10.157 1.00 15.61 111 LYS A C 1
ATOM 830 O O . LYS A 1 111 ? 37.733 20.572 -9.957 1.00 15.29 111 LYS A O 1
ATOM 836 N N . GLN A 1 112 ? 39.200 22.277 -9.617 1.00 15.41 112 GLN A N 1
ATOM 837 C CA . GLN A 1 112 ? 38.285 22.976 -8.731 1.00 15.58 112 GLN A CA 1
ATOM 838 C C . GLN A 1 112 ? 36.987 23.348 -9.451 1.00 14.27 112 GLN A C 1
ATOM 839 O O . GLN A 1 112 ? 35.889 23.075 -8.950 1.00 15.20 112 GLN A O 1
ATOM 845 N N . LEU A 1 113 ? 37.103 23.992 -10.609 1.00 13.35 113 LEU A N 1
ATOM 846 C CA . LEU A 1 113 ? 35.907 24.346 -11.388 1.00 11.54 113 LEU A CA 1
ATOM 847 C C . LEU A 1 113 ? 35.155 23.084 -11.803 1.00 12.42 113 LEU A C 1
ATOM 848 O O . LEU A 1 113 ? 33.912 23.038 -11.741 1.00 10.39 113 LEU A O 1
ATOM 853 N N . GLN A 1 114 ? 35.892 22.067 -12.256 1.00 12.91 114 GLN A N 1
ATOM 854 C CA . GLN A 1 114 ? 35.232 20.820 -12.670 1.00 12.13 114 GLN A CA 1
ATOM 855 C C . GLN A 1 114 ? 34.361 20.247 -11.547 1.00 12.59 114 GLN A C 1
ATOM 856 O O . GLN A 1 114 ? 33.220 19.865 -11.787 1.00 13.22 114 GLN A O 1
ATOM 862 N N . GLY A 1 115 ? 34.913 20.184 -10.335 1.00 14.04 115 GLY A N 1
ATOM 863 C CA . GLY A 1 115 ? 34.183 19.641 -9.199 1.00 13.63 115 GLY A CA 1
ATOM 864 C C . GLY A 1 115 ? 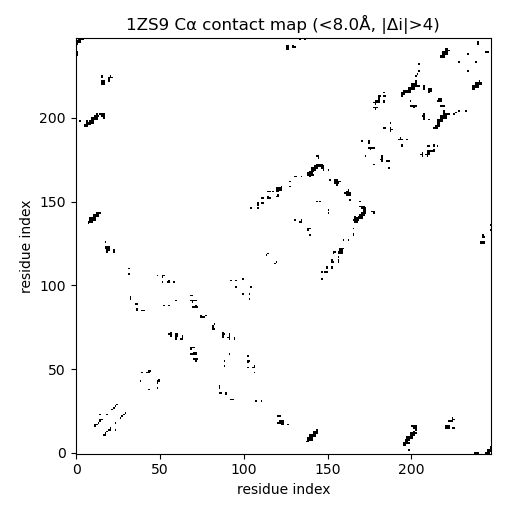32.913 20.42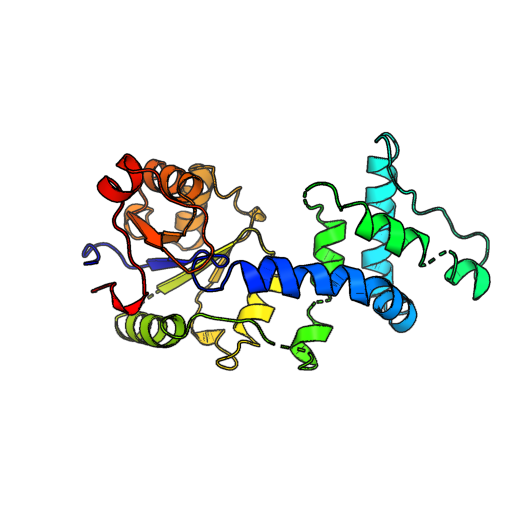4 -8.943 1.00 13.86 115 GLY A C 1
ATOM 865 O O . GLY A 1 115 ? 31.876 19.836 -8.626 1.00 12.95 115 GLY A O 1
ATOM 866 N N . HIS A 1 116 ? 32.956 21.747 -9.098 1.00 12.47 116 HIS A N 1
ATOM 867 C CA . HIS A 1 116 ? 31.748 22.525 -8.848 1.00 12.88 116 HIS A CA 1
ATOM 868 C C . HIS A 1 116 ? 30.706 22.340 -9.971 1.00 11.17 116 HIS A C 1
ATOM 869 O O . HIS A 1 116 ? 29.487 22.356 -9.703 1.00 13.20 116 HIS A O 1
ATOM 884 N N . TRP A 1 118 ? 30.409 19.517 -11.736 1.00 10.83 118 TRP A N 1
ATOM 885 C CA . TRP A 1 118 ? 29.877 18.183 -11.537 1.00 12.37 118 TRP A CA 1
ATOM 886 C C . TRP A 1 118 ? 28.903 18.184 -10.381 1.00 12.76 118 TRP A C 1
ATOM 887 O O . TRP A 1 118 ? 27.934 17.410 -10.394 1.00 15.31 118 TRP A O 1
ATOM 898 N N . ARG A 1 119 ? 29.152 19.034 -9.384 1.00 12.80 119 ARG A N 1
ATOM 899 C CA . ARG A 1 119 ? 28.230 19.095 -8.237 1.00 12.12 119 ARG A CA 1
ATOM 900 C C . ARG A 1 119 ? 26.835 19.420 -8.795 1.00 12.79 119 ARG A C 1
ATOM 901 O O . ARG A 1 119 ? 25.843 18.781 -8.396 1.00 13.85 119 ARG A O 1
ATOM 909 N N . ALA A 1 120 ? 26.740 20.363 -9.735 1.00 14.59 120 ALA A N 1
ATOM 910 C CA . ALA A 1 120 ? 25.426 20.702 -10.301 1.00 14.90 120 ALA A CA 1
ATOM 911 C C . ALA A 1 120 ? 24.868 19.566 -11.164 1.00 16.41 120 ALA A C 1
ATOM 912 O O . ALA A 1 120 ? 23.683 19.231 -11.098 1.00 17.37 120 ALA A O 1
ATOM 914 N N . ALA A 1 121 ? 25.716 18.961 -11.977 1.00 13.43 121 ALA A N 1
ATOM 915 C CA . ALA A 1 121 ? 25.251 17.870 -12.819 1.00 15.23 121 ALA A CA 1
ATOM 916 C C . ALA A 1 121 ? 24.677 16.717 -11.990 1.00 14.51 121 ALA A C 1
ATOM 917 O O . ALA A 1 121 ? 23.578 16.211 -12.278 1.00 16.69 121 ALA A O 1
ATOM 919 N N . PHE A 1 122 ? 25.406 16.276 -10.969 1.00 15.28 122 PHE A N 1
ATOM 920 C CA . PHE A 1 122 ? 24.917 15.154 -10.171 1.00 13.63 122 PHE A CA 1
ATOM 921 C C . PHE A 1 122 ? 23.805 15.514 -9.211 1.00 15.02 122 PHE A C 1
ATOM 922 O O . PHE A 1 122 ? 22.834 14.763 -9.077 1.00 14.20 122 PHE A O 1
ATOM 930 N N . THR A 1 123 ? 23.916 16.659 -8.544 1.00 15.78 123 THR A N 1
ATOM 931 C CA . THR A 1 123 ? 22.880 17.017 -7.582 1.00 16.01 123 THR A CA 1
ATOM 932 C C . THR A 1 123 ? 21.543 17.259 -8.281 1.00 17.27 123 THR A C 1
ATOM 933 O O . THR A 1 123 ? 20.469 16.990 -7.712 1.00 18.39 123 THR A O 1
ATOM 937 N N . ALA A 1 124 ? 21.581 17.752 -9.513 1.00 16.78 124 ALA A N 1
ATOM 938 C CA . ALA A 1 124 ? 20.337 18.028 -10.238 1.00 17.43 124 ALA A CA 1
ATOM 939 C C . ALA A 1 124 ? 19.802 16.818 -11.001 1.00 18.09 124 ALA A C 1
ATOM 940 O O . ALA A 1 124 ? 18.783 16.908 -11.691 1.00 19.43 124 ALA A O 1
ATOM 942 N N . GLY A 1 125 ? 20.479 15.692 -10.881 1.00 17.47 125 GLY A N 1
ATOM 943 C CA . GLY A 1 125 ? 20.033 14.492 -11.578 1.00 17.68 125 GLY A CA 1
ATOM 944 C C . GLY A 1 125 ? 20.262 14.484 -13.086 1.00 18.34 125 GLY A C 1
ATOM 945 O O . GLY A 1 125 ? 19.584 13.741 -13.821 1.00 19.38 125 GLY A O 1
ATOM 946 N N . ARG A 1 126 ? 21.192 15.295 -13.573 1.00 16.47 126 ARG A N 1
ATOM 947 C CA . ARG A 1 126 ? 21.435 15.324 -15.007 1.00 16.45 126 ARG A CA 1
ATOM 948 C C . ARG A 1 126 ? 22.264 14.092 -15.408 1.00 15.22 126 ARG A C 1
ATOM 949 O O . ARG A 1 126 ? 22.104 13.562 -16.508 1.00 15.73 126 ARG A O 1
ATOM 965 N N . LYS A 1 128 ? 24.359 10.332 -13.728 1.00 15.67 128 LYS A N 1
ATOM 966 C CA . LYS A 1 128 ? 24.526 9.393 -12.623 1.00 16.67 128 LYS A CA 1
ATOM 967 C C . LYS A 1 128 ? 25.883 8.722 -12.795 1.00 16.08 128 LYS A C 1
ATOM 968 O O . LYS A 1 128 ? 26.384 8.597 -13.918 1.00 14.77 128 LYS A O 1
ATOM 974 N N . ALA A 1 129 ? 26.518 8.320 -11.695 1.00 13.85 129 ALA A N 1
ATOM 975 C CA . ALA A 1 129 ? 27.819 7.669 -11.822 1.00 15.64 129 ALA A CA 1
ATOM 976 C C . ALA A 1 129 ? 27.614 6.174 -12.103 1.00 14.08 129 ALA A C 1
ATOM 977 O O . ALA A 1 129 ? 26.943 5.482 -11.361 1.00 16.60 129 ALA A O 1
ATOM 979 N N . GLU A 1 130 ? 28.199 5.678 -13.178 1.00 14.56 130 GLU A N 1
ATOM 980 C CA . GLU A 1 130 ? 28.003 4.278 -13.536 1.00 15.40 130 GLU A CA 1
ATOM 981 C C . GLU A 1 130 ? 28.884 3.291 -12.760 1.00 15.94 130 GLU A C 1
ATOM 982 O O . GLU A 1 130 ? 30.088 3.450 -12.733 1.00 14.88 130 GLU A O 1
ATOM 988 N N . PHE A 1 131 ? 28.288 2.287 -12.118 1.00 16.87 131 PHE A N 1
ATOM 989 C CA . PHE A 1 131 ? 29.077 1.265 -11.426 1.00 18.16 131 PHE A CA 1
ATOM 990 C C . PHE A 1 131 ? 28.721 -0.082 -12.026 1.00 19.45 131 PHE A C 1
ATOM 991 O O . PHE A 1 131 ? 27.558 -0.277 -12.387 1.00 19.86 131 PHE A O 1
ATOM 999 N N . PHE A 1 132 ? 29.686 -1.000 -12.138 1.00 18.45 132 PHE A N 1
ATOM 1000 C CA . PHE A 1 132 ? 29.382 -2.325 -12.668 1.00 18.33 132 PHE A CA 1
ATOM 1001 C C . PHE A 1 132 ? 28.448 -2.968 -11.628 1.00 20.26 132 PHE A C 1
ATOM 1002 O O . PHE A 1 132 ? 28.608 -2.771 -10.435 1.00 18.59 132 PHE A O 1
ATOM 1010 N N . ALA A 1 133 ? 27.479 -3.754 -12.087 1.00 21.29 133 ALA A N 1
ATOM 1011 C CA . ALA A 1 133 ? 26.481 -4.336 -11.201 1.00 21.39 133 ALA A CA 1
ATOM 1012 C C . ALA A 1 133 ? 26.978 -5.204 -10.039 1.00 20.31 133 ALA A C 1
ATOM 1013 O O . ALA A 1 133 ? 26.287 -5.340 -9.043 1.00 21.69 133 ALA A O 1
ATOM 1015 N N . ASP A 1 134 ? 28.163 -5.788 -10.157 1.00 21.95 134 ASP A N 1
ATOM 1016 C CA . ASP A 1 134 ? 28.714 -6.642 -9.098 1.00 20.88 134 ASP A CA 1
ATOM 1017 C C . ASP A 1 134 ? 29.358 -5.858 -7.958 1.00 20.72 134 ASP A C 1
ATOM 1018 O O . ASP A 1 134 ? 29.626 -6.411 -6.882 1.00 20.65 134 ASP A O 1
ATOM 1023 N N . VAL A 1 135 ? 29.612 -4.573 -8.174 1.00 19.64 135 VAL A N 1
ATOM 1024 C CA . VAL A 1 135 ? 30.275 -3.784 -7.129 1.00 19.67 135 VAL A CA 1
ATOM 1025 C C . VAL A 1 135 ? 29.532 -3.568 -5.801 1.00 19.79 135 VAL A C 1
ATOM 1026 O O . VAL A 1 135 ? 30.036 -3.924 -4.734 1.00 19.79 135 VAL A O 1
ATOM 1030 N N . VAL A 1 136 ? 28.353 -2.961 -5.845 1.00 19.52 136 VAL A N 1
ATOM 1031 C CA . VAL A 1 136 ? 27.629 -2.685 -4.613 1.00 21.21 136 VAL A CA 1
ATOM 1032 C C . VAL A 1 136 ? 27.297 -3.926 -3.781 1.00 22.53 136 VAL A C 1
ATOM 1033 O O . VAL A 1 136 ? 27.489 -3.945 -2.567 1.00 19.75 136 VAL A O 1
ATOM 1037 N N . PRO A 1 137 ? 26.805 -4.992 -4.420 1.00 22.44 137 PRO A N 1
ATOM 1038 C CA . PRO A 1 137 ? 26.518 -6.139 -3.547 1.00 22.97 137 PRO A CA 1
ATOM 1039 C C . PRO A 1 137 ? 27.747 -6.745 -2.851 1.00 22.72 137 PRO A C 1
ATOM 1040 O O . PRO A 1 137 ? 27.670 -7.135 -1.679 1.00 23.22 137 PRO A O 1
ATOM 1044 N N . ALA A 1 138 ? 28.880 -6.817 -3.546 1.00 23.72 138 ALA A N 1
ATOM 1045 C CA . ALA A 1 138 ? 30.091 -7.374 -2.935 1.00 23.62 138 ALA A CA 1
ATOM 1046 C C . ALA A 1 138 ? 30.573 -6.474 -1.796 1.00 22.53 138 ALA A C 1
ATOM 1047 O O . ALA A 1 138 ? 30.926 -6.960 -0.713 1.00 22.09 138 ALA A O 1
ATOM 1049 N N . VAL A 1 139 ? 30.584 -5.168 -2.039 1.00 20.79 139 VAL A N 1
ATOM 1050 C CA . VAL A 1 139 ? 31.037 -4.211 -1.029 1.00 20.06 139 VAL A CA 1
ATOM 1051 C C . VAL A 1 139 ? 30.186 -4.311 0.250 1.00 20.88 139 VAL A C 1
ATOM 1052 O O . VAL A 1 139 ? 30.729 -4.307 1.361 1.00 19.31 139 VAL A O 1
ATOM 1056 N N . ARG A 1 140 ? 28.865 -4.413 0.090 1.00 20.09 140 ARG A N 1
ATOM 1057 C CA . ARG A 1 140 ? 27.977 -4.535 1.236 1.00 22.37 140 ARG A CA 1
ATOM 1058 C C . ARG A 1 140 ? 28.331 -5.794 2.013 1.00 22.25 140 ARG A C 1
ATOM 1059 O O . ARG A 1 140 ? 28.355 -5.791 3.240 1.00 22.08 140 ARG A O 1
ATOM 1067 N N . LYS A 1 141 ? 28.638 -6.866 1.300 1.00 24.11 141 LYS A N 1
ATOM 1068 C CA . LYS A 1 141 ? 28.979 -8.105 1.979 1.00 25.78 141 LYS A CA 1
ATOM 1069 C C . LYS A 1 141 ? 30.318 -8.001 2.686 1.00 25.54 141 LYS A C 1
ATOM 1070 O O . LYS A 1 141 ? 30.500 -8.572 3.756 1.00 26.12 141 LYS A O 1
ATOM 1076 N N . TRP A 1 142 ? 31.259 -7.284 2.083 1.00 23.81 142 TRP A N 1
ATOM 1077 C CA . TRP A 1 142 ? 32.574 -7.134 2.691 1.00 23.76 142 TRP A CA 1
ATOM 1078 C C . TRP A 1 142 ? 32.456 -6.366 3.988 1.00 23.50 142 TRP A C 1
ATOM 1079 O O . TRP A 1 142 ? 33.089 -6.719 4.972 1.00 25.47 142 TRP A O 1
ATOM 1090 N N . ARG A 1 143 ? 31.636 -5.324 4.001 1.00 23.64 143 ARG A N 1
ATOM 1091 C CA . ARG A 1 143 ? 31.457 -4.534 5.201 1.00 23.95 143 ARG A CA 1
ATOM 1092 C C . ARG A 1 143 ? 30.754 -5.367 6.277 1.00 26.32 143 ARG A C 1
ATOM 1093 O O . ARG A 1 143 ? 31.116 -5.295 7.451 1.00 26.25 143 ARG A O 1
ATOM 1101 N N . GLU A 1 144 ? 29.772 -6.161 5.867 1.00 27.77 144 GLU A N 1
ATOM 1102 C CA . GLU A 1 144 ? 29.051 -7.013 6.809 1.00 30.32 144 GLU A CA 1
ATOM 1103 C C . GLU A 1 144 ? 30.053 -7.931 7.475 1.00 29.57 144 GLU A C 1
ATOM 1104 O O . GLU A 1 144 ? 29.889 -8.280 8.650 1.00 29.67 144 GLU A O 1
ATOM 1110 N N . ALA A 1 145 ? 31.089 -8.308 6.714 1.00 28.15 145 ALA A N 1
ATOM 1111 C CA . ALA A 1 145 ? 32.159 -9.190 7.185 1.00 26.65 145 ALA A CA 1
ATOM 1112 C C . ALA A 1 145 ? 33.234 -8.407 7.939 1.00 26.40 145 ALA A C 1
ATOM 1113 O O . ALA A 1 145 ? 34.265 -8.973 8.309 1.00 27.48 145 ALA A O 1
ATOM 1115 N N . GLY A 1 146 ? 32.993 -7.107 8.130 1.00 24.79 146 GLY A N 1
ATOM 1116 C CA . GLY A 1 146 ? 33.915 -6.271 8.892 1.00 23.63 146 GLY A CA 1
ATOM 1117 C C . GLY A 1 146 ? 35.050 -5.562 8.188 1.00 24.44 146 GLY A C 1
ATOM 1118 O O . GLY A 1 146 ? 35.892 -4.943 8.843 1.00 24.99 146 GLY A O 1
ATOM 1127 N N . LYS A 1 148 ? 36.958 -2.685 6.062 1.00 17.56 148 LYS A N 1
ATOM 1128 C CA . LYS A 1 148 ? 36.838 -1.264 5.884 1.00 17.42 148 LYS A CA 1
ATOM 1129 C C . LYS A 1 148 ? 37.035 -1.099 4.368 1.00 16.92 148 LYS A C 1
ATOM 1130 O O . LYS A 1 148 ? 37.678 -1.924 3.731 1.00 15.78 148 LYS A O 1
ATOM 1136 N N . VAL A 1 149 ? 36.480 -0.041 3.799 1.00 16.38 149 VAL A N 1
ATOM 1137 C CA . VAL A 1 149 ? 36.576 0.177 2.354 1.00 17.53 149 VAL A CA 1
ATOM 1138 C C . VAL A 1 149 ? 36.991 1.602 2.054 1.00 15.94 149 VAL A C 1
ATOM 1139 O O . VAL A 1 149 ? 36.332 2.561 2.459 1.00 16.41 149 VAL A O 1
ATOM 1143 N N . TYR A 1 150 ? 38.113 1.747 1.367 1.00 13.93 150 TYR A N 1
ATOM 1144 C CA . TYR A 1 150 ? 38.560 3.080 1.016 1.00 14.27 150 TYR A CA 1
ATOM 1145 C C . TYR A 1 150 ? 38.723 3.163 -0.481 1.00 13.97 150 TYR A C 1
ATOM 1146 O O . TYR A 1 150 ? 38.974 2.157 -1.149 1.00 14.03 150 TYR A O 1
ATOM 1155 N N . ILE A 1 151 ? 38.629 4.380 -0.998 1.00 14.08 151 ILE A N 1
ATOM 1156 C CA . ILE A 1 151 ? 38.765 4.637 -2.440 1.00 12.17 151 ILE A CA 1
ATOM 1157 C C . ILE A 1 151 ? 40.071 5.379 -2.734 1.00 12.18 151 ILE A C 1
ATOM 1158 O O . ILE A 1 151 ? 40.467 6.254 -1.966 1.00 12.02 151 ILE A O 1
ATOM 1163 N N . TYR A 1 152 ? 40.761 5.024 -3.819 1.00 11.97 152 TYR A N 1
ATOM 1164 C CA . TYR A 1 152 ? 41.965 5.725 -4.251 1.00 10.66 152 TYR A CA 1
ATOM 1165 C C . TYR A 1 152 ? 41.835 5.989 -5.748 1.00 12.90 152 TYR A C 1
ATOM 1166 O O . TYR A 1 152 ? 41.867 5.064 -6.560 1.00 12.05 152 TYR A O 1
ATOM 1175 N N . SER A 1 153 ? 41.707 7.254 -6.121 1.00 11.72 153 SER A N 1
ATOM 1176 C CA . SER A 1 153 ? 41.526 7.594 -7.540 1.00 14.51 153 SER A CA 1
ATOM 1177 C C . SER A 1 153 ? 42.220 8.913 -7.811 1.00 15.54 153 SER A C 1
ATOM 1178 O O . SER A 1 153 ? 42.352 9.729 -6.906 1.00 18.00 153 SER A O 1
ATOM 1181 N N . SER A 1 154 ? 42.647 9.145 -9.044 1.00 17.17 154 SER A N 1
ATOM 1182 C CA . SER A 1 154 ? 43.280 10.432 -9.338 1.00 20.56 154 SER A CA 1
ATOM 1183 C C . SER A 1 154 ? 42.202 11.516 -9.396 1.00 20.76 154 SER A C 1
ATOM 1184 O O . SER A 1 154 ? 42.514 12.706 -9.427 1.00 21.02 154 SER A O 1
ATOM 1187 N N . GLY A 1 155 ? 40.935 11.099 -9.438 1.00 20.46 155 GLY A N 1
ATOM 1188 C CA . GLY A 1 155 ? 39.819 12.039 -9.416 1.00 18.70 155 GLY A CA 1
ATOM 1189 C C . GLY A 1 155 ? 39.778 12.664 -8.030 1.00 18.63 155 GLY A C 1
ATOM 1190 O O . GLY A 1 155 ? 40.011 11.985 -7.028 1.00 15.25 155 GLY A O 1
ATOM 1191 N N . SER A 1 156 ? 39.483 13.958 -7.936 1.00 19.55 156 SER A N 1
ATOM 1192 C CA . SER A 1 156 ? 39.485 14.607 -6.633 1.00 19.81 156 SER A CA 1
ATOM 1193 C C . SER A 1 156 ? 38.495 13.933 -5.684 1.00 20.10 156 SER A C 1
ATOM 1194 O O . SER A 1 156 ? 37.497 13.344 -6.123 1.00 20.70 156 SER A O 1
ATOM 1197 N N . VAL A 1 157 ? 38.784 13.990 -4.390 1.00 16.83 157 VAL A N 1
ATOM 1198 C CA . VAL A 1 157 ? 37.913 13.369 -3.386 1.00 18.47 157 VAL A CA 1
ATOM 1199 C C . VAL A 1 157 ? 36.511 13.991 -3.455 1.00 18.47 157 VAL A C 1
ATOM 1200 O O . VAL A 1 157 ? 35.493 13.303 -3.335 1.00 18.37 157 VAL A O 1
ATOM 1204 N N . GLU A 1 158 ? 36.460 15.301 -3.644 1.00 19.99 158 GLU A N 1
ATOM 1205 C CA . GLU A 1 158 ? 35.185 15.995 -3.729 1.00 19.95 158 GLU A CA 1
ATOM 1206 C C . GLU A 1 158 ? 34.359 15.412 -4.888 1.00 19.42 158 GLU A C 1
ATOM 1207 O O . GLU A 1 158 ? 33.163 15.219 -4.734 1.00 19.08 158 GLU A O 1
ATOM 1213 N N . ALA A 1 159 ? 34.996 15.137 -6.032 1.00 16.45 159 ALA A N 1
ATOM 1214 C CA . ALA A 1 159 ? 34.320 14.548 -7.189 1.00 16.38 159 ALA A CA 1
ATOM 1215 C C . ALA A 1 159 ? 33.967 13.079 -6.884 1.00 15.61 159 ALA A C 1
ATOM 1216 O O . ALA A 1 159 ? 32.899 12.578 -7.268 1.00 16.47 159 ALA A O 1
ATOM 1218 N N . GLN A 1 160 ? 34.860 12.374 -6.206 1.00 15.33 160 GLN A N 1
ATOM 1219 C CA . GLN A 1 160 ? 34.570 10.977 -5.863 1.00 15.21 160 GLN A CA 1
ATOM 1220 C C . GLN A 1 160 ? 33.296 10.896 -5.037 1.00 15.46 160 GLN A C 1
ATOM 1221 O O . GLN A 1 160 ? 32.492 9.981 -5.250 1.00 15.81 160 GLN A O 1
ATOM 1227 N N . LYS A 1 161 ? 33.118 11.830 -4.097 1.00 15.83 161 LYS A N 1
ATOM 1228 C CA . LYS A 1 161 ? 31.918 11.806 -3.242 1.00 15.14 161 LYS A CA 1
ATOM 1229 C C . LYS A 1 161 ? 30.670 12.003 -4.076 1.00 16.19 161 LYS A C 1
ATOM 1230 O O . LYS A 1 161 ? 29.636 11.391 -3.793 1.00 15.25 161 LYS A O 1
ATOM 1236 N N . LEU A 1 162 ? 30.761 12.845 -5.100 1.00 14.03 162 LEU A N 1
ATOM 1237 C CA . LEU A 1 162 ? 29.623 13.040 -5.970 1.00 14.74 162 LEU A CA 1
ATOM 1238 C C . LEU A 1 162 ? 29.305 11.738 -6.709 1.00 14.66 162 LEU A C 1
ATOM 1239 O O . LEU A 1 162 ? 28.135 11.422 -6.874 1.00 17.33 162 LEU A O 1
ATOM 1244 N N . LEU A 1 163 ? 30.316 10.993 -7.182 1.00 15.69 163 LEU A N 1
ATOM 1245 C CA . LEU A 1 163 ? 30.055 9.738 -7.878 1.00 15.74 163 LEU A CA 1
ATOM 1246 C C . LEU A 1 163 ? 29.341 8.712 -6.991 1.00 16.68 163 LEU A C 1
ATOM 1247 O O . LEU A 1 163 ? 28.391 8.044 -7.417 1.00 15.06 163 LEU A O 1
ATOM 1252 N N . PHE A 1 164 ? 29.799 8.563 -5.751 1.00 15.02 164 PHE A N 1
ATOM 1253 C CA . PHE A 1 164 ? 29.165 7.590 -4.878 1.00 13.76 164 PHE A CA 1
ATOM 1254 C C . PHE A 1 164 ? 27.808 8.093 -4.388 1.00 15.43 164 PHE A C 1
ATOM 1255 O O . PHE A 1 164 ? 26.872 7.298 -4.221 1.00 15.64 164 PHE A O 1
ATOM 1263 N N . GLY A 1 165 ? 27.655 9.407 -4.241 1.00 14.54 165 GLY A N 1
ATOM 1264 C CA . GLY A 1 165 ? 26.380 9.902 -3.751 1.00 16.25 165 GLY A CA 1
ATOM 1265 C C . GLY A 1 165 ? 25.288 9.924 -4.817 1.00 16.26 165 GLY A C 1
ATOM 1266 O O . GLY A 1 165 ? 24.098 10.101 -4.490 1.00 15.96 165 GLY A O 1
ATOM 1267 N N . HIS A 1 166 ? 25.676 9.735 -6.083 1.00 15.38 166 HIS A N 1
ATOM 1268 C CA . HIS A 1 166 ? 24.689 9.784 -7.206 1.00 14.28 166 HIS A CA 1
ATOM 1269 C C . HIS A 1 166 ? 24.970 8.699 -8.225 1.00 15.44 166 HIS A C 1
ATOM 1270 O O . HIS A 1 166 ? 25.121 8.952 -9.432 1.00 16.68 166 HIS A O 1
ATOM 1277 N N . SER A 1 167 ? 25.054 7.471 -7.745 1.00 16.98 167 SER A N 1
ATOM 1278 C CA . SER A 1 167 ? 25.349 6.361 -8.634 1.00 17.23 167 SER A CA 1
ATOM 1279 C C . SER A 1 167 ? 24.109 5.790 -9.271 1.00 17.96 167 SER A C 1
ATOM 1280 O O . SER A 1 167 ? 22.991 6.105 -8.882 1.00 17.79 167 SER A O 1
ATOM 1283 N N . THR A 1 168 ? 24.335 4.922 -10.248 1.00 20.04 168 THR A N 1
ATOM 1284 C CA . THR A 1 168 ? 23.259 4.221 -10.907 1.00 23.60 168 THR A CA 1
ATOM 1285 C C . THR A 1 168 ? 22.564 3.318 -9.874 1.00 25.34 16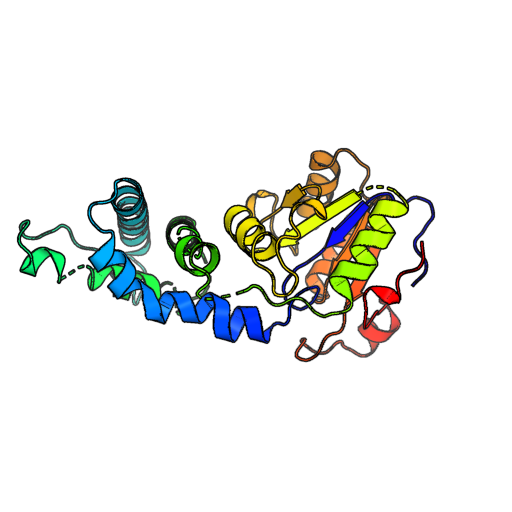8 THR A C 1
ATOM 1286 O O . THR A 1 168 ? 21.479 2.794 -10.141 1.00 26.49 168 THR A O 1
ATOM 1290 N N . GLU A 1 169 ? 23.185 3.134 -8.708 1.00 26.08 169 GLU A N 1
ATOM 1291 C CA . GLU A 1 169 ? 22.618 2.287 -7.638 1.00 26.97 169 GLU A CA 1
ATOM 1292 C C . GLU A 1 169 ? 22.091 3.158 -6.489 1.00 25.90 169 GLU A C 1
ATOM 1293 O O . GLU A 1 169 ? 21.839 2.658 -5.382 1.00 26.73 169 GLU A O 1
ATOM 1299 N N . GLY A 1 170 ? 21.949 4.457 -6.729 1.00 23.99 170 GLY A N 1
ATOM 1300 C CA . GLY A 1 170 ? 21.482 5.347 -5.682 1.00 22.78 170 GLY A CA 1
ATOM 1301 C C . GLY A 1 170 ? 22.654 5.917 -4.881 1.00 22.95 170 GLY A C 1
ATOM 1302 O O . GLY A 1 170 ? 23.799 5.915 -5.350 1.00 21.43 170 GLY A O 1
ATOM 1303 N N . ASP A 1 171 ? 22.378 6.404 -3.673 1.00 21.33 171 ASP A N 1
ATOM 1304 C CA . ASP A 1 171 ? 23.423 6.981 -2.821 1.00 21.86 171 ASP A CA 1
ATOM 1305 C C . ASP A 1 171 ? 24.167 5.863 -2.074 1.00 21.17 171 ASP A C 1
ATOM 1306 O O . ASP A 1 171 ? 23.623 5.284 -1.140 1.00 19.64 171 ASP A O 1
ATOM 1311 N N . ILE A 1 172 ? 25.402 5.576 -2.471 1.00 20.08 172 ILE A N 1
ATOM 1312 C CA . ILE A 1 172 ? 26.180 4.529 -1.817 1.00 20.88 172 ILE A CA 1
ATOM 1313 C C . ILE A 1 172 ? 27.399 5.028 -1.032 1.00 19.57 172 ILE A C 1
ATOM 1314 O O . ILE A 1 172 ? 28.343 4.279 -0.814 1.00 18.63 172 ILE A O 1
ATOM 1319 N N . LEU A 1 173 ? 27.353 6.276 -0.590 1.00 19.87 173 LEU A N 1
ATOM 1320 C CA . LEU A 1 173 ? 28.439 6.876 0.173 1.00 20.64 173 LEU A CA 1
ATOM 1321 C C . LEU A 1 173 ? 28.721 6.128 1.475 1.00 23.09 173 LEU A C 1
ATOM 1322 O O . LEU A 1 173 ? 29.862 6.017 1.891 1.00 22.80 173 LEU A O 1
ATOM 1327 N N . GLU A 1 174 ? 27.677 5.605 2.108 1.00 24.19 174 GLU A N 1
ATOM 1328 C CA . GLU A 1 174 ? 27.815 4.857 3.362 1.00 26.25 174 GLU A CA 1
ATOM 1329 C C . GLU A 1 174 ? 28.643 3.578 3.177 1.00 26.04 174 GLU A C 1
ATOM 1330 O O . GLU A 1 174 ? 29.078 2.974 4.165 1.00 26.91 174 GLU A O 1
ATOM 1336 N N . LEU A 1 175 ? 28.854 3.144 1.934 1.00 24.06 175 LEU A N 1
ATOM 1337 C CA . LEU A 1 175 ? 29.646 1.937 1.705 1.00 22.32 175 LEU A CA 1
ATOM 1338 C C . LEU A 1 175 ? 31.151 2.221 1.762 1.00 20.72 175 LEU A C 1
ATOM 1339 O O . LEU A 1 175 ? 31.962 1.292 1.729 1.00 21.34 175 LEU A O 1
ATOM 1344 N N . VAL A 1 176 ? 31.505 3.498 1.865 1.00 20.35 176 VAL A N 1
ATOM 1345 C CA . VAL A 1 176 ? 32.902 3.927 1.875 1.00 20.24 176 VAL A CA 1
ATOM 1346 C C . VAL A 1 176 ? 33.363 4.556 3.182 1.00 20.12 176 VAL A C 1
ATOM 1347 O O . VAL A 1 176 ? 32.707 5.451 3.725 1.00 20.23 176 VAL A O 1
ATOM 1351 N N . ASP A 1 177 ? 34.499 4.102 3.697 1.00 17.99 177 ASP A N 1
ATOM 1352 C CA . ASP A 1 177 ? 35.002 4.675 4.937 1.00 18.20 177 ASP A CA 1
ATOM 1353 C C . ASP A 1 177 ? 35.863 5.893 4.740 1.00 18.17 177 ASP A C 1
ATOM 1354 O O . ASP A 1 177 ? 36.029 6.703 5.662 1.00 19.97 177 ASP A O 1
ATOM 1359 N N . GLY A 1 178 ? 36.426 6.027 3.546 1.00 16.91 178 GLY A N 1
ATOM 1360 C CA . GLY A 1 178 ? 37.256 7.182 3.274 1.00 15.53 178 GLY A CA 1
ATOM 1361 C C . GLY A 1 178 ? 37.723 7.205 1.832 1.00 14.92 178 GLY A C 1
ATOM 1362 O O . GLY A 1 178 ? 37.639 6.202 1.118 1.00 17.22 178 GLY A O 1
ATOM 1363 N N . HIS A 1 179 ? 38.237 8.358 1.427 1.00 13.11 179 HIS A N 1
ATOM 1364 C CA . HIS A 1 179 ? 38.684 8.594 0.067 1.00 12.83 179 HIS A CA 1
ATOM 1365 C C . HIS A 1 179 ? 40.081 9.173 0.021 1.00 13.59 179 HIS A C 1
ATOM 1366 O O . HIS A 1 179 ? 40.490 9.914 0.933 1.00 13.84 179 HIS A O 1
ATOM 1373 N N . PHE A 1 180 ? 40.801 8.836 -1.043 1.00 13.05 180 PHE A N 1
ATOM 1374 C CA . PHE A 1 180 ? 42.143 9.368 -1.298 1.00 13.83 180 PHE A CA 1
ATOM 1375 C C . PHE A 1 180 ? 42.244 9.764 -2.755 1.00 14.84 180 PHE A C 1
ATOM 1376 O O . PHE A 1 180 ? 41.679 9.066 -3.617 1.00 12.42 180 PHE A O 1
ATOM 1384 N N . ASP A 1 181 ? 42.948 10.884 -3.026 1.00 14.58 181 ASP A N 1
ATOM 1385 C CA . ASP A 1 181 ? 43.221 11.333 -4.395 1.00 16.61 181 ASP A CA 1
ATOM 1386 C C . ASP A 1 181 ? 44.726 11.636 -4.491 1.00 17.29 181 ASP A C 1
ATOM 1387 O O . ASP A 1 181 ? 45.501 11.230 -3.629 1.00 17.29 181 ASP A O 1
ATOM 1392 N N . THR A 1 182 ? 45.151 12.336 -5.530 1.00 17.55 182 THR A N 1
ATOM 1393 C CA . THR A 1 182 ? 46.577 12.576 -5.720 1.00 18.34 182 THR A CA 1
ATOM 1394 C C . THR A 1 182 ? 47.258 13.409 -4.646 1.00 18.42 182 THR A C 1
ATOM 1395 O O . THR A 1 182 ? 48.488 13.487 -4.599 1.00 17.97 182 THR A O 1
ATOM 1399 N N . LYS A 1 183 ? 46.485 13.996 -3.746 1.00 18.57 183 LYS A N 1
ATOM 1400 C CA . LYS A 1 183 ? 47.115 14.765 -2.674 1.00 22.07 183 LYS A CA 1
ATOM 1401 C C . LYS A 1 183 ? 47.943 13.857 -1.776 1.00 21.16 183 LYS A C 1
ATOM 1402 O O . LYS A 1 183 ? 48.914 14.301 -1.158 1.00 22.70 183 LYS A O 1
ATOM 1408 N N . ILE A 1 184 ? 47.582 12.582 -1.691 1.00 19.06 184 ILE A N 1
ATOM 1409 C CA . ILE A 1 184 ? 48.366 11.683 -0.849 1.00 19.29 184 ILE A CA 1
ATOM 1410 C C . ILE A 1 184 ? 49.571 11.114 -1.618 1.00 18.02 184 ILE A C 1
ATOM 1411 O O . ILE A 1 184 ? 50.415 10.434 -1.027 1.00 21.07 184 ILE A O 1
ATOM 1416 N N . GLY A 1 185 ? 49.664 11.420 -2.912 1.00 16.00 185 GLY A N 1
ATOM 1417 C CA . GLY A 1 185 ? 50.752 10.936 -3.746 1.00 16.76 185 GLY A CA 1
ATOM 1418 C C . GLY A 1 185 ? 50.194 10.375 -5.043 1.00 17.23 185 GLY A C 1
ATOM 1419 O O . GLY A 1 185 ? 48.989 10.123 -5.140 1.00 18.42 185 GLY A O 1
ATOM 1420 N N . HIS A 1 186 ? 51.048 10.185 -6.039 1.00 17.62 186 HIS A N 1
ATOM 1421 C CA . HIS A 1 186 ? 50.611 9.662 -7.322 1.00 19.27 186 HIS A CA 1
ATOM 1422 C C . HIS A 1 186 ? 50.491 8.147 -7.278 1.00 17.72 186 HIS A C 1
ATOM 1423 O O . HIS A 1 186 ? 51.270 7.458 -6.566 1.00 14.70 186 HIS A O 1
ATOM 1430 N N . LYS A 1 187 ? 49.509 7.639 -8.024 1.00 15.88 187 LYS A N 1
ATOM 1431 C CA . LYS A 1 187 ? 49.201 6.208 -8.015 1.00 15.39 187 LYS A CA 1
ATOM 1432 C C . LYS A 1 187 ? 50.281 5.233 -8.429 1.00 14.43 187 LYS A C 1
ATOM 1433 O O . LYS A 1 187 ? 50.188 4.060 -8.108 1.00 16.06 187 LYS A O 1
ATOM 1439 N N . VAL A 1 188 ? 51.307 5.687 -9.139 1.00 16.68 188 VAL A N 1
ATOM 1440 C CA . VAL A 1 188 ? 52.365 4.768 -9.544 1.00 15.41 188 VAL A CA 1
ATOM 1441 C C . VAL A 1 188 ? 53.600 4.881 -8.631 1.00 15.90 188 VAL A C 1
ATOM 1442 O O . VAL A 1 188 ? 54.685 4.402 -8.981 1.00 16.11 188 VAL A O 1
ATOM 1446 N N . GLU A 1 189 ? 53.435 5.529 -7.484 1.00 15.77 189 GLU A N 1
ATOM 1447 C CA . GLU A 1 189 ? 54.535 5.668 -6.510 1.00 18.19 189 GLU A CA 1
ATOM 1448 C C . GLU A 1 189 ? 54.223 4.833 -5.264 1.00 16.59 189 GLU A C 1
ATOM 1449 O O . GLU A 1 189 ? 53.188 5.026 -4.616 1.00 14.86 189 GLU A O 1
ATOM 1455 N N . SER A 1 190 ? 55.118 3.919 -4.906 1.00 15.19 190 SER A N 1
ATOM 1456 C CA . SER A 1 190 ? 54.893 3.087 -3.719 1.00 15.63 190 SER A CA 1
ATOM 1457 C C . SER A 1 190 ? 54.706 3.880 -2.397 1.00 16.04 190 SER A C 1
ATOM 1458 O O . SER A 1 190 ? 53.942 3.475 -1.510 1.00 14.31 190 SER A O 1
ATOM 1461 N N . GLU A 1 191 ? 55.366 5.034 -2.278 1.00 14.89 191 GLU A N 1
ATOM 1462 C CA . GLU A 1 191 ? 55.257 5.848 -1.083 1.00 16.10 191 GLU A CA 1
ATOM 1463 C C . GLU A 1 191 ? 53.794 6.258 -0.818 1.00 15.49 191 GLU A C 1
ATOM 1464 O O . GLU A 1 191 ? 53.362 6.393 0.339 1.00 15.32 191 GLU A O 1
ATOM 1470 N N . SER A 1 192 ? 53.028 6.431 -1.899 1.00 15.26 192 SER A N 1
ATOM 1471 C CA . SER A 1 192 ? 51.634 6.814 -1.761 1.00 13.48 192 SER A CA 1
ATOM 1472 C C . SER A 1 192 ? 50.874 5.759 -0.967 1.00 11.46 192 SER A C 1
ATOM 1473 O O . SER A 1 192 ? 50.043 6.097 -0.126 1.00 10.69 192 SER A O 1
ATOM 1476 N N . TYR A 1 193 ? 51.162 4.482 -1.225 1.00 10.49 193 TYR A N 1
ATOM 1477 C CA . TYR A 1 193 ? 50.452 3.421 -0.521 1.00 10.80 193 TYR A CA 1
ATOM 1478 C C . TYR A 1 193 ? 50.894 3.318 0.938 1.00 10.75 193 TYR A C 1
ATOM 1479 O O . TYR A 1 193 ? 50.116 2.938 1.804 1.00 11.49 193 TYR A O 1
ATOM 1488 N N . ARG A 1 194 ? 52.147 3.658 1.218 1.00 12.41 194 ARG A N 1
ATOM 1489 C CA . ARG A 1 194 ? 52.609 3.642 2.605 1.00 12.20 194 ARG A CA 1
ATOM 1490 C C . ARG A 1 194 ? 51.881 4.746 3.373 1.00 12.76 194 ARG A C 1
ATOM 1491 O O . ARG A 1 194 ? 51.513 4.570 4.546 1.00 13.58 194 ARG A O 1
ATOM 1499 N N . LYS A 1 195 ? 51.643 5.888 2.723 1.00 13.83 195 LYS A N 1
ATOM 1500 C CA . LYS A 1 195 ? 50.916 6.986 3.360 1.00 13.00 195 LYS A CA 1
ATOM 1501 C C . LYS A 1 195 ? 49.426 6.663 3.498 1.00 13.25 195 LYS A C 1
ATOM 1502 O O . LYS A 1 195 ? 48.794 7.038 4.474 1.00 13.97 195 LYS A O 1
ATOM 1508 N N . ILE A 1 196 ? 48.874 5.921 2.539 1.00 13.11 196 ILE A N 1
ATOM 1509 C CA . ILE A 1 196 ? 47.480 5.549 2.626 1.00 12.96 196 ILE A CA 1
ATOM 1510 C C . ILE A 1 196 ? 47.298 4.666 3.870 1.00 12.45 196 ILE A C 1
ATOM 1511 O O . ILE A 1 196 ? 46.393 4.913 4.654 1.00 12.10 196 ILE A O 1
ATOM 1516 N N . ALA A 1 197 ? 48.193 3.696 4.097 1.00 13.52 197 ALA A N 1
ATOM 1517 C CA . ALA A 1 197 ? 48.085 2.853 5.293 1.00 13.60 197 ALA A CA 1
ATOM 1518 C C . ALA A 1 197 ? 48.145 3.733 6.559 1.00 14.61 197 ALA A C 1
ATOM 1519 O O . ALA A 1 197 ? 47.362 3.531 7.500 1.00 14.22 197 ALA A O 1
ATOM 1521 N N . ASP A 1 198 ? 49.036 4.739 6.563 1.00 14.68 198 ASP A N 1
ATOM 1522 C CA . ASP A 1 198 ? 49.156 5.623 7.726 1.00 14.79 198 ASP A CA 1
ATOM 1523 C C . ASP A 1 198 ? 47.915 6.449 7.943 1.00 16.74 198 ASP A C 1
ATOM 1524 O O . ASP A 1 198 ? 47.483 6.654 9.085 1.00 16.05 198 ASP A O 1
ATOM 1529 N N . SER A 1 199 ? 47.330 6.936 6.846 1.00 15.38 199 SER A N 1
ATOM 1530 C CA . SER A 1 199 ? 46.115 7.735 6.968 1.00 16.46 199 SER A CA 1
ATOM 1531 C C . SER A 1 199 ? 44.961 6.893 7.473 1.00 18.91 199 SER A C 1
ATOM 1532 O O . SER A 1 199 ? 44.196 7.341 8.322 1.00 17.77 199 SER A O 1
ATOM 1535 N N . ILE A 1 200 ? 44.849 5.660 6.977 1.00 17.87 200 ILE A N 1
ATOM 1536 C CA . ILE A 1 200 ? 43.780 4.755 7.410 1.00 18.86 200 ILE A CA 1
ATOM 1537 C C . ILE A 1 200 ? 44.016 4.342 8.851 1.00 20.10 200 ILE A C 1
ATOM 1538 O O . ILE A 1 200 ? 43.085 4.204 9.655 1.00 21.41 200 ILE A O 1
ATOM 1543 N N . GLY A 1 201 ? 45.282 4.161 9.186 1.00 21.90 201 GLY A N 1
ATOM 1544 C CA . GLY A 1 201 ? 45.634 3.761 10.528 1.00 21.18 201 GLY A CA 1
ATOM 1545 C C . GLY A 1 201 ? 45.820 2.260 10.593 1.00 21.69 201 GLY A C 1
ATOM 1546 O O . GLY A 1 201 ? 45.412 1.614 11.566 1.00 23.46 201 GLY A O 1
ATOM 1547 N N . CYS A 1 202 ? 46.418 1.695 9.554 1.00 17.68 202 CYS A N 1
ATOM 1548 C CA . CYS A 1 202 ? 46.681 0.267 9.526 1.00 18.27 202 CYS A CA 1
ATOM 1549 C C . CYS A 1 202 ? 48.094 0.058 8.985 1.00 17.58 202 CYS A C 1
ATOM 1550 O O . CYS A 1 202 ? 48.870 1.018 8.852 1.00 16.64 202 CYS A O 1
ATOM 1553 N N . SER A 1 203 ? 48.421 -1.201 8.710 1.00 17.23 203 SER A N 1
ATOM 1554 C CA . SER A 1 203 ? 49.685 -1.589 8.107 1.00 15.72 203 SER A CA 1
ATOM 1555 C C . SER A 1 203 ? 49.459 -1.802 6.609 1.00 14.26 203 SER A C 1
ATOM 1556 O O . SER A 1 203 ? 48.331 -2.063 6.172 1.00 15.13 203 SER A O 1
ATOM 1559 N N . THR A 1 204 ? 50.521 -1.721 5.823 1.00 14.44 204 THR A N 1
ATOM 1560 C CA . THR A 1 204 ? 50.387 -1.904 4.383 1.00 14.94 204 THR A CA 1
ATOM 1561 C C . THR A 1 204 ? 49.876 -3.318 4.096 1.00 15.69 204 THR A C 1
ATOM 1562 O O . THR A 1 204 ? 49.061 -3.525 3.184 1.00 14.64 204 THR A O 1
ATOM 1566 N N . ASN A 1 205 ? 50.323 -4.283 4.896 1.00 16.39 205 ASN A N 1
ATOM 1567 C CA . ASN A 1 205 ? 49.932 -5.673 4.679 1.00 17.87 205 ASN A CA 1
ATOM 1568 C C . ASN A 1 205 ? 48.499 -5.964 5.086 1.00 17.07 205 ASN A C 1
ATOM 1569 O O . ASN A 1 205 ? 48.033 -7.099 4.892 1.00 16.81 205 ASN A O 1
ATOM 1574 N N . ASN A 1 206 ? 47.801 -4.969 5.649 1.00 14.28 206 ASN A N 1
ATOM 1575 C CA . ASN A 1 206 ? 46.394 -5.151 6.026 1.00 14.75 206 ASN A CA 1
ATOM 1576 C C . ASN A 1 206 ? 45.516 -4.720 4.855 1.00 14.74 206 ASN A C 1
ATOM 1577 O O . ASN A 1 206 ? 44.297 -4.810 4.928 1.00 15.45 206 ASN A O 1
ATOM 1582 N N . ILE A 1 207 ? 46.142 -4.249 3.777 1.00 13.78 207 ILE A N 1
ATOM 1583 C CA . ILE A 1 207 ? 45.390 -3.751 2.627 1.00 13.53 207 ILE A CA 1
ATOM 1584 C C . ILE A 1 207 ? 45.402 -4.618 1.369 1.00 13.47 207 ILE A C 1
ATOM 1585 O O . ILE A 1 207 ? 46.446 -5.139 0.969 1.00 14.68 207 ILE A O 1
ATOM 1590 N N . LEU A 1 208 ? 44.223 -4.791 0.774 1.00 14.70 208 LEU A N 1
ATOM 1591 C CA . LEU A 1 208 ? 44.098 -5.460 -0.528 1.00 14.41 208 LEU A CA 1
ATOM 1592 C C . LEU A 1 208 ? 43.564 -4.373 -1.467 1.00 14.80 208 LEU A C 1
ATOM 1593 O O . LEU A 1 208 ? 42.437 -3.849 -1.268 1.00 13.84 208 LEU A O 1
ATOM 1598 N N . PHE A 1 209 ? 44.403 -4.029 -2.462 1.00 14.14 209 PHE A N 1
ATOM 1599 C CA . PHE A 1 209 ? 44.140 -2.986 -3.459 1.00 14.13 209 PHE A CA 1
ATOM 1600 C C . PHE A 1 209 ? 43.663 -3.606 -4.753 1.00 14.03 209 PHE A C 1
ATOM 1601 O O . PHE A 1 209 ? 44.365 -4.450 -5.333 1.00 14.17 209 PHE A O 1
ATOM 1609 N N . LEU A 1 210 ? 42.470 -3.190 -5.203 1.00 13.01 210 LEU A N 1
ATOM 1610 C CA . LEU A 1 210 ? 41.941 -3.674 -6.472 1.00 14.54 210 LEU A CA 1
ATOM 1611 C C . LEU A 1 210 ? 42.078 -2.569 -7.514 1.00 14.61 210 LEU A C 1
ATOM 1612 O O . LEU A 1 210 ? 41.542 -1.486 -7.344 1.00 14.85 210 LEU A O 1
ATOM 1617 N N . THR A 1 211 ? 42.781 -2.853 -8.603 1.00 16.16 211 THR A N 1
ATOM 1618 C CA . THR A 1 211 ? 42.969 -1.852 -9.653 1.00 15.84 211 THR A CA 1
ATOM 1619 C C . THR A 1 211 ? 43.095 -2.550 -10.997 1.00 15.51 211 THR A C 1
ATOM 1620 O O . THR A 1 211 ? 43.385 -3.747 -11.048 1.00 15.13 211 THR A O 1
ATOM 1624 N N . ASP A 1 212 ? 42.867 -1.811 -12.083 1.00 15.90 212 ASP A N 1
ATOM 1625 C CA . ASP A 1 212 ? 42.989 -2.388 -13.430 1.00 15.05 212 ASP A CA 1
ATOM 1626 C C . ASP A 1 212 ? 44.327 -2.118 -14.108 1.00 15.00 212 ASP A C 1
ATOM 1627 O O . ASP A 1 212 ? 44.699 -2.832 -15.017 1.00 15.85 212 ASP A O 1
ATOM 1632 N N . VAL A 1 213 ? 45.050 -1.107 -13.652 1.00 15.41 213 VAL A N 1
ATOM 1633 C CA . VAL A 1 213 ? 46.338 -0.728 -14.243 1.00 15.52 213 VAL A CA 1
ATOM 1634 C C . VAL A 1 213 ? 47.525 -1.359 -13.532 1.00 16.63 213 VAL A C 1
ATOM 1635 O O . VAL A 1 213 ? 47.730 -1.140 -12.332 1.00 16.21 213 VAL A O 1
ATOM 1639 N N . THR A 1 214 ? 48.311 -2.144 -14.272 1.00 15.54 214 THR A N 1
ATOM 1640 C CA . THR A 1 214 ? 49.434 -2.853 -13.666 1.00 16.68 214 THR A CA 1
ATOM 1641 C C . THR A 1 214 ? 50.495 -1.963 -13.050 1.00 16.11 214 THR A C 1
ATOM 1642 O O . THR A 1 214 ? 51.121 -2.348 -12.049 1.00 16.24 214 THR A O 1
ATOM 1646 N N . ARG A 1 215 ? 50.689 -0.768 -13.597 1.00 16.33 215 ARG A N 1
ATOM 1647 C CA . ARG A 1 215 ? 51.688 0.137 -13.022 1.00 18.13 215 ARG A CA 1
ATOM 1648 C C . ARG A 1 215 ? 51.295 0.575 -11.618 1.00 16.60 215 ARG A C 1
ATOM 1649 O O . ARG A 1 215 ? 52.159 0.911 -10.808 1.00 16.64 215 ARG A O 1
ATOM 1657 N N . GLU A 1 216 ? 49.990 0.596 -11.336 1.00 16.56 216 GLU A N 1
ATOM 1658 C CA . GLU A 1 216 ? 49.492 0.945 -10.005 1.00 16.54 216 GLU A CA 1
ATOM 1659 C C . GLU A 1 216 ? 49.640 -0.286 -9.111 1.00 16.03 216 GLU A C 1
ATOM 1660 O O . GLU A 1 216 ? 50.033 -0.184 -7.947 1.00 16.32 216 GLU A O 1
ATOM 1666 N N . ALA A 1 217 ? 49.326 -1.455 -9.656 1.00 13.49 217 ALA A N 1
ATOM 1667 C CA . ALA A 1 217 ? 49.426 -2.700 -8.907 1.00 15.89 217 ALA A CA 1
ATOM 1668 C C . ALA A 1 217 ? 50.875 -2.953 -8.501 1.00 15.60 217 ALA A C 1
ATOM 1669 O O . ALA A 1 217 ? 51.143 -3.313 -7.352 1.00 16.74 217 ALA A O 1
ATOM 1671 N N . SER A 1 218 ? 51.810 -2.744 -9.422 1.00 16.20 218 SER A N 1
ATOM 1672 C CA . SER A 1 218 ? 53.212 -2.993 -9.074 1.00 18.41 218 SER A CA 1
ATOM 1673 C C . SER A 1 218 ? 53.753 -1.984 -8.027 1.00 17.27 218 SER A C 1
ATOM 1674 O O . SER A 1 218 ? 54.580 -2.343 -7.178 1.00 17.13 218 SER A O 1
ATOM 1677 N N . ALA A 1 219 ? 53.282 -0.741 -8.076 1.00 15.06 219 ALA A N 1
ATOM 1678 C CA . ALA A 1 219 ? 53.705 0.259 -7.090 1.00 16.17 219 ALA A CA 1
ATOM 1679 C C . ALA A 1 219 ? 53.185 -0.129 -5.714 1.00 14.21 219 ALA A C 1
ATOM 1680 O O . ALA A 1 219 ? 53.887 -0.022 -4.712 1.00 14.92 219 ALA A O 1
ATOM 1682 N N . ALA A 1 220 ? 51.940 -0.589 -5.669 1.00 13.91 220 ALA A N 1
ATOM 1683 C CA . ALA A 1 220 ? 51.361 -0.996 -4.416 1.00 13.58 220 ALA A CA 1
ATOM 1684 C C . ALA A 1 220 ? 52.098 -2.248 -3.897 1.00 14.88 220 ALA A C 1
ATOM 1685 O O . ALA A 1 220 ? 52.381 -2.334 -2.709 1.00 14.25 220 ALA A O 1
ATOM 1687 N N . GLU A 1 221 ? 52.406 -3.205 -4.770 1.00 16.93 221 GLU A N 1
ATOM 1688 C CA . GLU A 1 221 ? 53.100 -4.405 -4.295 1.00 18.25 221 GLU A CA 1
ATOM 1689 C C . GLU A 1 221 ? 54.447 -4.049 -3.710 1.00 18.69 221 GLU A C 1
ATOM 1690 O O . GLU A 1 221 ? 54.866 -4.628 -2.705 1.00 18.39 221 GLU A O 1
ATOM 1696 N N . GLU A 1 222 ? 55.138 -3.104 -4.336 1.00 18.25 222 GLU A N 1
ATOM 1697 C CA . GLU A 1 222 ? 56.439 -2.639 -3.829 1.00 18.82 222 GLU A CA 1
ATOM 1698 C C . GLU A 1 222 ? 56.306 -2.011 -2.439 1.00 19.08 222 GLU A C 1
ATOM 1699 O O . GLU A 1 222 ? 57.294 -1.913 -1.695 1.00 19.07 222 GLU A O 1
ATOM 1705 N N . ALA A 1 223 ? 55.097 -1.580 -2.088 1.00 16.36 223 ALA A N 1
ATOM 1706 C CA . ALA A 1 223 ? 54.838 -0.972 -0.770 1.00 16.21 223 ALA A CA 1
ATOM 1707 C C . ALA A 1 223 ? 54.330 -2.010 0.228 1.00 16.47 223 ALA A C 1
ATOM 1708 O O . ALA A 1 223 ? 53.858 -1.664 1.329 1.00 14.16 223 ALA A O 1
ATOM 1710 N N . ASP A 1 224 ? 54.393 -3.280 -0.167 1.00 14.68 224 ASP A N 1
ATOM 1711 C CA . ASP A 1 224 ? 53.946 -4.388 0.684 1.00 16.26 224 ASP A CA 1
ATOM 1712 C C . ASP A 1 224 ? 52.444 -4.359 0.926 1.00 16.00 224 ASP A C 1
ATOM 1713 O O . ASP A 1 224 ? 51.976 -4.604 2.046 1.00 15.49 224 ASP A O 1
ATOM 1718 N N . VAL A 1 225 ? 51.710 -3.998 -0.129 1.00 13.96 225 VAL A N 1
ATOM 1719 C CA . VAL A 1 225 ? 50.255 -4.001 -0.142 1.00 14.29 225 VAL A CA 1
ATOM 1720 C C . VAL A 1 225 ? 49.862 -5.204 -1.016 1.00 15.46 225 VAL A C 1
ATOM 1721 O O . VAL A 1 225 ? 50.568 -5.527 -1.992 1.00 15.27 225 VAL A O 1
ATOM 1725 N N . HIS A 1 226 ? 48.768 -5.885 -0.656 1.00 14.58 226 HIS A N 1
ATOM 1726 C CA . HIS A 1 226 ? 48.293 -7.025 -1.453 1.00 16.68 226 HIS A CA 1
ATOM 1727 C C . HIS A 1 226 ? 47.535 -6.433 -2.634 1.00 14.77 226 HIS A C 1
ATOM 1728 O O . HIS A 1 226 ? 46.853 -5.424 -2.471 1.00 13.14 226 HIS A O 1
ATOM 1735 N N . VAL A 1 227 ? 47.645 -7.050 -3.809 1.00 16.59 227 VAL A N 1
ATOM 1736 C CA . VAL A 1 227 ? 46.970 -6.520 -4.998 1.00 16.18 227 VAL A CA 1
ATOM 1737 C C . VAL A 1 227 ? 46.250 -7.565 -5.831 1.00 16.01 227 VAL A C 1
ATOM 1738 O O . VAL A 1 227 ? 46.610 -8.736 -5.810 1.00 17.35 227 VAL A O 1
ATOM 1742 N N . ALA A 1 228 ? 45.203 -7.141 -6.526 1.00 17.50 228 ALA A N 1
ATOM 1743 C CA . ALA A 1 228 ? 44.474 -8.011 -7.464 1.00 17.69 228 ALA A CA 1
ATOM 1744 C C . ALA A 1 228 ? 44.204 -7.071 -8.634 1.00 18.39 228 ALA A C 1
ATOM 1745 O O . ALA A 1 228 ? 43.927 -5.883 -8.441 1.00 18.21 228 ALA A O 1
ATOM 1747 N N . VAL A 1 229 ? 44.296 -7.580 -9.851 1.00 16.86 229 VAL A N 1
ATOM 1748 C CA . VAL A 1 229 ? 44.062 -6.742 -11.022 1.00 17.36 229 VAL A CA 1
ATOM 1749 C C . VAL A 1 229 ? 42.660 -7.055 -11.513 1.00 16.89 229 VAL A C 1
ATOM 1750 O O . VAL A 1 229 ? 42.324 -8.212 -11.717 1.00 16.77 229 VAL A O 1
ATOM 1754 N N . VAL A 1 230 ? 41.859 -6.016 -11.679 1.00 14.88 230 VAL A N 1
ATOM 1755 C CA . VAL A 1 230 ? 40.477 -6.127 -12.134 1.00 16.22 230 VAL A CA 1
ATOM 1756 C C . VAL A 1 230 ? 40.396 -5.943 -13.664 1.00 17.15 230 VAL A C 1
ATOM 1757 O O . VAL A 1 230 ? 40.949 -4.987 -14.223 1.00 18.80 230 VAL A O 1
ATOM 1761 N N . VAL A 1 231 ? 39.710 -6.874 -14.328 1.00 17.68 231 VAL A N 1
ATOM 1762 C CA . VAL A 1 231 ? 39.550 -6.874 -15.781 1.00 20.15 231 VAL A CA 1
ATOM 1763 C C . VAL A 1 231 ? 38.099 -6.569 -16.131 1.00 20.34 231 VAL A C 1
ATOM 1764 O O . VAL A 1 231 ? 37.199 -7.305 -15.746 1.00 19.78 231 VAL A O 1
ATOM 1768 N N . ARG A 1 232 ? 37.894 -5.470 -16.850 1.00 20.64 232 ARG A N 1
ATOM 1769 C CA . ARG A 1 232 ? 36.560 -5.032 -17.219 1.00 21.24 232 ARG A CA 1
ATOM 1770 C C . ARG A 1 232 ? 36.496 -4.720 -18.691 1.00 21.66 232 ARG A C 1
ATOM 1771 O O . ARG A 1 232 ? 37.534 -4.505 -19.320 1.00 20.40 232 ARG A O 1
ATOM 1779 N N . PRO A 1 233 ? 35.273 -4.642 -19.245 1.00 22.44 233 PRO A N 1
ATOM 1780 C CA . PRO A 1 233 ? 35.167 -4.332 -20.668 1.00 23.65 233 PRO A CA 1
ATOM 1781 C C . PRO A 1 233 ? 35.775 -2.971 -20.945 1.00 22.71 233 PRO A C 1
ATOM 1782 O O . PRO A 1 233 ? 35.425 -1.977 -20.288 1.00 22.52 233 PRO A O 1
ATOM 1786 N N . GLY A 1 234 ? 36.714 -2.957 -21.890 1.00 20.36 234 GLY A N 1
ATOM 1787 C CA . GLY A 1 234 ? 37.346 -1.724 -22.289 1.00 19.76 234 GLY A CA 1
ATOM 1788 C C . GLY A 1 234 ? 38.680 -1.423 -21.650 1.00 19.29 234 GLY A C 1
ATOM 1789 O O . GLY A 1 234 ? 39.306 -0.429 -22.012 1.00 18.18 234 GLY A O 1
ATOM 1790 N N . ASN A 1 235 ? 39.147 -2.263 -20.730 1.00 18.22 235 ASN A N 1
ATOM 1791 C CA . ASN A 1 235 ? 40.425 -1.967 -20.083 1.00 18.69 235 ASN A CA 1
ATOM 1792 C C . ASN A 1 235 ? 41.594 -2.219 -21.004 1.00 19.67 235 ASN A C 1
ATOM 1793 O O . ASN A 1 235 ? 41.470 -2.960 -21.985 1.00 20.06 235 ASN A O 1
ATOM 1798 N N . ALA A 1 236 ? 42.722 -1.587 -20.705 1.00 20.07 236 ALA A N 1
ATOM 1799 C CA . ALA A 1 236 ? 43.926 -1.814 -21.475 1.00 21.84 236 ALA A CA 1
ATOM 1800 C C . ALA A 1 236 ? 44.256 -3.296 -21.278 1.00 23.63 236 ALA A C 1
ATOM 1801 O O . ALA A 1 236 ? 44.038 -3.868 -20.193 1.00 23.30 236 ALA A O 1
ATOM 1803 N N . GLY A 1 237 ? 44.773 -3.939 -22.319 1.00 24.12 237 GLY A N 1
ATOM 1804 C CA . GLY A 1 237 ? 45.085 -5.351 -22.174 1.00 22.63 237 GLY A CA 1
ATOM 1805 C C . GLY A 1 237 ? 46.272 -5.649 -21.264 1.00 24.04 237 GLY A C 1
ATOM 1806 O O . GLY A 1 237 ? 47.146 -4.805 -21.062 1.00 25.11 237 GLY A O 1
ATOM 1807 N N . LEU A 1 238 ? 46.286 -6.854 -20.705 1.00 23.67 238 LEU A N 1
ATOM 1808 C CA . LEU A 1 238 ? 47.371 -7.313 -19.836 1.00 23.67 238 LEU A CA 1
ATOM 1809 C C . LEU A 1 238 ? 48.329 -8.160 -20.694 1.00 24.18 238 LEU A C 1
ATOM 1810 O O . LEU A 1 238 ? 47.892 -8.841 -21.601 1.00 22.66 238 LEU A O 1
ATOM 1815 N N . THR A 1 239 ? 49.627 -8.107 -20.404 1.00 25.64 239 THR A N 1
ATOM 1816 C CA . THR A 1 239 ? 50.596 -8.917 -21.136 1.00 25.54 239 THR A CA 1
ATOM 1817 C C . THR A 1 239 ? 50.437 -10.354 -20.633 1.00 26.63 239 THR A C 1
ATOM 1818 O O . THR A 1 239 ? 49.868 -10.589 -19.571 1.00 23.89 239 THR A O 1
ATOM 1822 N N . ASP A 1 240 ? 50.960 -11.319 -21.381 1.00 27.68 240 ASP A N 1
ATOM 1823 C CA . ASP A 1 240 ? 50.843 -12.708 -20.962 1.00 29.10 240 ASP A CA 1
ATOM 1824 C C . ASP A 1 240 ? 51.443 -12.929 -19.580 1.00 29.50 240 ASP A C 1
ATOM 1825 O O . ASP A 1 240 ? 50.851 -13.600 -18.729 1.00 28.83 240 ASP A O 1
ATOM 1830 N N . ASP A 1 241 ? 52.623 -12.371 -19.358 1.00 29.78 241 ASP A N 1
ATOM 1831 C CA . ASP A 1 241 ? 53.282 -12.529 -18.075 1.00 31.06 241 ASP A CA 1
ATOM 1832 C C . ASP A 1 241 ? 52.468 -11.888 -16.953 1.00 29.95 241 ASP A C 1
ATOM 1833 O O . ASP A 1 241 ? 52.442 -12.405 -15.832 1.00 29.26 241 ASP A O 1
ATOM 1838 N N . GLU A 1 242 ? 51.787 -10.781 -17.250 1.00 28.12 242 GLU A N 1
ATOM 1839 C CA . GLU A 1 242 ? 50.975 -10.132 -16.222 1.00 26.23 242 GLU A CA 1
ATOM 1840 C C . GLU A 1 242 ? 49.778 -10.995 -15.855 1.00 26.33 242 GLU A C 1
ATOM 1841 O O . GLU A 1 242 ? 49.446 -11.127 -14.679 1.00 27.70 242 GLU A O 1
ATOM 1847 N N . LYS A 1 243 ? 49.132 -11.588 -16.858 1.00 27.25 243 LYS A N 1
ATOM 1848 C CA . LYS A 1 243 ? 47.982 -12.450 -16.612 1.00 27.58 243 LYS A CA 1
ATOM 1849 C C . LYS A 1 243 ? 48.398 -13.640 -15.764 1.00 28.38 243 LYS A C 1
ATOM 1850 O O . LYS A 1 243 ? 47.606 -14.147 -14.979 1.00 31.03 243 LYS A O 1
ATOM 1856 N N . THR A 1 244 ? 49.644 -14.081 -15.919 1.00 29.53 244 THR A N 1
ATOM 1857 C CA . THR A 1 244 ? 50.147 -15.220 -15.149 1.00 29.99 244 THR A CA 1
ATOM 1858 C C . THR A 1 244 ? 50.532 -14.835 -13.711 1.00 30.46 244 THR A C 1
ATOM 1859 O O . THR A 1 244 ? 50.226 -15.554 -12.750 1.00 30.45 244 THR A O 1
ATOM 1863 N N . TYR A 1 245 ? 51.186 -13.680 -13.579 1.00 28.57 245 TYR A N 1
ATOM 1864 C CA . TYR A 1 245 ? 51.670 -13.179 -12.293 1.00 27.44 245 TYR A CA 1
ATOM 1865 C C . TYR A 1 245 ? 50.623 -12.647 -11.325 1.00 26.61 245 TYR A C 1
ATOM 1866 O O . TYR A 1 245 ? 50.616 -13.000 -10.148 1.00 26.21 245 TYR A O 1
ATOM 1875 N N . TYR A 1 246 ? 49.752 -11.769 -11.818 1.00 24.85 246 TYR A N 1
ATOM 1876 C CA . TYR A 1 246 ? 48.732 -11.169 -10.970 1.00 25.45 246 TYR A CA 1
ATOM 1877 C C . TYR A 1 246 ? 47.492 -12.010 -10.795 1.00 24.89 246 TYR A C 1
ATOM 1878 O O . TYR A 1 246 ? 47.140 -12.798 -11.661 1.00 26.28 246 TYR A O 1
ATOM 1887 N N . SER A 1 247 ? 46.837 -11.838 -9.656 1.00 25.84 247 SER A N 1
ATOM 1888 C CA . SER A 1 247 ? 45.580 -12.522 -9.405 1.00 25.98 247 SER A CA 1
ATOM 1889 C C . SER A 1 247 ? 44.583 -11.644 -10.154 1.00 25.75 247 SER A C 1
ATOM 1890 O O . SER A 1 247 ? 44.494 -10.448 -9.877 1.00 24.23 247 SER A O 1
ATOM 1893 N N . LEU A 1 248 ? 43.833 -12.224 -11.084 1.00 24.40 248 LEU A N 1
ATOM 1894 C CA . LEU A 1 248 ? 42.853 -11.471 -11.852 1.00 25.95 248 LEU A CA 1
ATOM 1895 C C . LEU A 1 248 ? 41.435 -11.781 -11.425 1.00 26.51 248 LEU A C 1
ATOM 1896 O O . LEU A 1 248 ? 41.119 -12.929 -11.083 1.00 27.92 248 LEU A O 1
ATOM 1901 N N . ILE A 1 249 ? 40.581 -10.760 -11.413 1.00 25.63 249 ILE A N 1
ATOM 1902 C CA . ILE A 1 249 ? 39.168 -10.965 -11.116 1.00 25.48 249 ILE A CA 1
ATOM 1903 C C . ILE A 1 249 ? 38.366 -10.176 -12.145 1.00 26.04 249 ILE A C 1
ATOM 1904 O O . ILE A 1 249 ? 38.753 -9.074 -12.537 1.00 24.50 249 ILE A O 1
ATOM 1909 N N . THR A 1 250 ? 37.272 -10.761 -12.619 1.00 23.67 250 THR A N 1
ATOM 1910 C CA . THR A 1 250 ? 36.426 -10.097 -13.600 1.00 24.24 250 THR A CA 1
ATOM 1911 C C . THR A 1 250 ? 35.147 -9.589 -12.950 1.00 25.47 250 THR A C 1
ATOM 1912 O O . THR A 1 250 ? 34.281 -9.005 -13.624 1.00 25.45 250 THR A O 1
ATOM 1916 N N . SER A 1 251 ? 35.035 -9.809 -11.639 1.00 24.33 251 SER A N 1
ATOM 1917 C CA . SER A 1 251 ? 33.879 -9.381 -10.854 1.00 22.76 251 SER A CA 1
ATOM 1918 C C . SER A 1 251 ? 34.253 -9.319 -9.384 1.00 21.72 251 SER A C 1
ATOM 1919 O O . SER A 1 251 ? 35.037 -10.148 -8.914 1.00 22.13 251 SER A O 1
ATOM 1922 N N . PHE A 1 252 ? 33.706 -8.348 -8.648 1.00 19.49 252 PHE A N 1
ATOM 1923 C CA . PHE A 1 252 ? 34.008 -8.247 -7.227 1.00 18.85 252 PHE A CA 1
ATOM 1924 C C . PHE A 1 252 ? 33.460 -9.480 -6.477 1.00 21.02 252 PHE A C 1
ATOM 1925 O O . PHE A 1 252 ? 33.926 -9.806 -5.385 1.00 20.52 252 PHE A O 1
ATOM 1933 N N . SER A 1 253 ? 32.479 -10.168 -7.067 1.00 22.83 253 SER A N 1
ATOM 1934 C CA . SER A 1 253 ? 31.916 -11.368 -6.432 1.00 23.69 253 SER A CA 1
ATOM 1935 C C . SER A 1 253 ? 32.968 -12.472 -6.261 1.00 23.95 253 SER A C 1
ATOM 1936 O O . SER A 1 253 ? 32.822 -13.378 -5.407 1.00 23.34 253 SER A O 1
ATOM 1939 N N . GLU A 1 254 ? 34.022 -12.414 -7.065 1.00 23.33 254 GLU A N 1
ATOM 1940 C CA . GLU A 1 254 ? 35.096 -13.404 -7.014 1.00 25.70 254 GLU A CA 1
ATOM 1941 C C . GLU A 1 254 ? 36.051 -13.295 -5.836 1.00 27.15 254 GLU A C 1
ATOM 1942 O O . GLU A 1 254 ? 36.922 -14.138 -5.682 1.00 29.20 254 GLU A O 1
ATOM 1948 N N . LEU A 1 255 ? 35.907 -12.260 -5.018 1.00 26.46 255 LEU A N 1
ATOM 1949 C CA . LEU A 1 255 ? 36.770 -12.112 -3.864 1.00 27.52 255 LEU A CA 1
ATOM 1950 C C . LEU A 1 255 ? 36.103 -12.876 -2.725 1.00 28.18 255 LEU A C 1
ATOM 1951 O O . LEU A 1 255 ? 34.931 -12.651 -2.435 1.00 29.13 255 LEU A O 1
ATOM 1956 N N . TYR A 1 256 ? 36.851 -13.782 -2.100 1.00 30.21 256 TYR A N 1
ATOM 1957 C CA . TYR A 1 256 ? 36.356 -14.569 -0.972 1.00 31.53 256 TYR A CA 1
ATOM 1958 C C . TYR A 1 256 ? 37.062 -14.111 0.303 1.00 30.34 256 TYR A C 1
ATOM 1959 O O . TYR A 1 256 ? 38.288 -14.078 0.341 1.00 31.15 256 TYR A O 1
ATOM 1968 N N . LEU A 1 257 ? 36.301 -13.769 1.340 1.00 30.18 257 LEU A N 1
ATOM 1969 C CA . LEU A 1 257 ? 36.893 -13.355 2.610 1.00 29.36 257 LEU A CA 1
ATOM 1970 C C . LEU A 1 257 ? 36.913 -14.526 3.585 1.00 29.76 257 LEU A C 1
ATOM 1971 O O . LEU A 1 257 ? 37.981 -14.908 4.065 1.00 31.73 257 LEU A O 1
#

Sequence (248 aa):
LSVPAEVTVILLDIEGTTTPIAFVKDILFPYIEENVKEYLQTHWEEEECQQDVSLLRKQAEEDAHLDGAVPIPAASGNGVDDLQQIQAVVDNVCWQSLDKTTALKQLQGHWRAAFTAGRKAEFFADVVPAVRKWREAGKVYIYSSGSVEAQKLLFGHSTEGDILELVDGHFDTKIGHKVESESYRKIADSIGCSTNNILFLTDVTREASAAEEADVHVAVVVRPGNAGLTDDEKTYYSLITSFSELYL

Organism: Homo sapiens (NCBI:txid9606)

Nearest PDB structures (foldseek):
  1zs9-assembly1_A  TM=1.004E+00  e=1.986E-47  Homo sapiens
  1yns-assembly1_A  TM=1.002E+00  e=1.367E-45  Homo sapiens
  2g80-assembly3_C  TM=8.398E-01  e=8.467E-19  Saccharomyces cerevisiae
  2g80-assembly4_D  TM=8.154E-01  e=8.467E-19  Saccharomyces cerevisiae
  7qnm-assembly6_K  TM=5.855E-01  e=2.523E-09  Zobellia galactanivorans

InterPro domains:
  IPR006439 HAD hydrolase, subfamily IA [TIGR01549] (130-223)
  IPR023214 HAD superfamily [G3DSA:3.40.50.1000] (122-255)
  IPR023943 Enolase-phosphatase E1 [MF_01681] (9-255)
  IPR023943 Enolase-phosphatase E1 [SFLDF00044] (10-255)
  IPR023943 Enolase-phosphatase E1 [TIGR01691] (11-254)
  IPR023943 Enolase-phos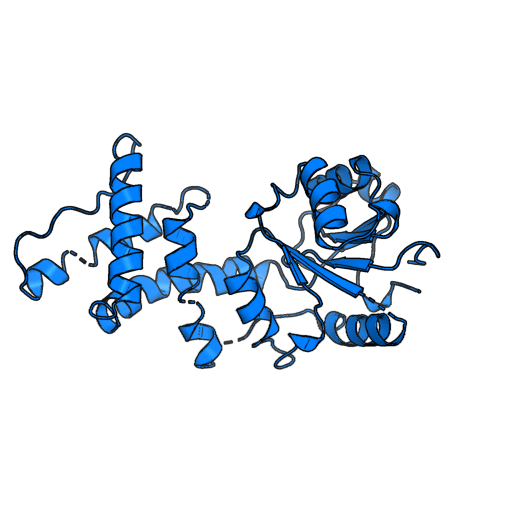phatase E1 [cd01629] (12-234)
  IPR027511 Enolase-phosphatase E1, eukaryotes [MF_03117] (11-255)
  IPR036412 HAD-like superfamily [SSF56784] (9-255)

Foldseek 3Di:
DEDDPLAQEEEEEPDQTFADVCCVPPPLVVVCLVPQLVVCVVCVVPPLNVVLVVLLQVVLVVCVVPDVRQHDDDFPDPDVVSVNCSVSSSSRLVSVCDDDDPSNLSVSLVVCCCQVVVVAGEGDPQPVVLLVVSVVVHAYEYEYQRDQSNVCSRCCGHPVHRNNVSHPYYHHCVLHDLLALSSLCSVCVVVVHGQCNYEYEEADVSSVVSSVVNVHHYAHEHEPPGDDDDPVRPVPHHYDPGSVPYHD

Radius of gyration: 20.29 Å; Cα contacts (8 Å, |Δi|>4): 381; chains: 1; bounding box: 36×63×38 Å

Secondary structure (DSSP, 8-state):
-BPPTT--EEEE--BTTTB-HHHIIIIIHHHHHHHHHHHHHHHTTSHHHHHHHHHHHHHHHHTTTSTT----PPPS-SSHHHHH--HHHHHHHHH------HHHHHHHH--HHHHHTT--B---TTHHHHHHHHHHT--EEEE-SS-HHHHHHHHHTBTTB--GGG-SEEE-GGG--TT-HHHHHHHHHHHTS-GGGEEEEES-HHHHHHHHHTT-EEEEE--TTPPPPPHHHHHHS-EESSGGG-B-